Protein AF-0000000066414703 (afdb_homodimer)

Structure (mmCIF, N/CA/C/O backbone):
data_AF-0000000066414703-model_v1
#
loop_
_entity.id
_entity.type
_entity.pdbx_description
1 polymer 'Centrosomal protein 128'
#
loop_
_atom_site.group_PDB
_atom_site.id
_atom_site.type_symbol
_atom_site.label_atom_id
_atom_site.label_alt_id
_atom_site.label_comp_id
_atom_site.label_asym_id
_atom_site.label_entity_id
_atom_site.label_seq_id
_atom_site.pdbx_PDB_ins_code
_atom_site.Cartn_x
_atom_site.Cartn_y
_atom_site.Cartn_z
_atom_site.occupancy
_atom_site.B_iso_or_equiv
_atom_site.auth_seq_id
_atom_site.auth_comp_id
_atom_site.auth_asym_id
_atom_site.auth_atom_id
_atom_site.pdbx_PDB_model_num
ATOM 1 N N . GLU A 1 1 ? 4.566 -67.312 -24.828 1 72 1 GLU A N 1
ATOM 2 C CA . GLU A 1 1 ? 5.695 -66.75 -24.109 1 72 1 GLU A CA 1
ATOM 3 C C . GLU A 1 1 ? 5.902 -65.25 -24.531 1 72 1 GLU A C 1
ATOM 5 O O . GLU A 1 1 ? 5.953 -64.375 -23.672 1 72 1 GLU A O 1
ATOM 10 N N . LEU A 1 2 ? 5.832 -64.938 -25.719 1 74.94 2 LEU A N 1
ATOM 11 C CA . LEU A 1 2 ? 6.066 -63.594 -26.25 1 74.94 2 LEU A CA 1
ATOM 12 C C . LEU A 1 2 ? 4.945 -62.656 -25.828 1 74.94 2 LEU A C 1
ATOM 14 O O . LEU A 1 2 ? 5.203 -61.5 -25.406 1 74.94 2 LEU A O 1
ATOM 18 N N . MET A 1 3 ? 3.77 -63.156 -25.781 1 75.44 3 MET A N 1
ATOM 19 C CA . MET A 1 3 ? 2.598 -62.344 -25.438 1 75.44 3 MET A CA 1
ATOM 20 C C . MET A 1 3 ? 2.596 -62 -23.953 1 75.44 3 MET A C 1
ATOM 22 O O . MET A 1 3 ? 2.221 -60.875 -23.578 1 75.44 3 MET A O 1
ATOM 26 N N . LYS A 1 4 ? 3.117 -62.875 -23.094 1 82.88 4 LYS A N 1
ATOM 27 C CA . LYS A 1 4 ? 3.207 -62.656 -21.656 1 82.88 4 LYS A CA 1
ATOM 28 C C . LYS A 1 4 ? 4.246 -61.594 -21.328 1 82.88 4 LYS A C 1
ATOM 30 O O . LYS A 1 4 ? 4.016 -60.719 -20.484 1 82.88 4 LYS A O 1
ATOM 35 N N . HIS A 1 5 ? 5.398 -61.562 -22.078 1 81.56 5 HIS A N 1
ATOM 36 C CA . HIS A 1 5 ? 6.461 -60.594 -21.922 1 81.56 5 HIS A CA 1
ATOM 37 C C . HIS A 1 5 ? 5.984 -59.188 -22.328 1 81.56 5 HIS A C 1
ATOM 39 O O . HIS A 1 5 ? 6.254 -58.219 -21.641 1 81.56 5 HIS A O 1
ATOM 45 N N . PHE A 1 6 ? 5.184 -59.281 -23.344 1 76.19 6 PHE A N 1
ATOM 46 C CA . PHE A 1 6 ? 4.668 -58.031 -23.875 1 76.19 6 PHE A CA 1
ATOM 47 C C . PHE A 1 6 ? 3.672 -57.375 -22.906 1 76.19 6 PHE A C 1
ATOM 49 O O . PHE A 1 6 ? 3.691 -56.188 -22.703 1 76.19 6 PHE A O 1
ATOM 56 N N . LYS A 1 7 ? 2.877 -58.219 -22.359 1 81 7 LYS A N 1
ATOM 57 C CA . LYS A 1 7 ? 1.876 -57.719 -21.422 1 81 7 LYS A CA 1
ATOM 58 C C . LYS A 1 7 ? 2.531 -57.188 -20.156 1 81 7 LYS A C 1
ATOM 60 O O . LYS A 1 7 ? 2.096 -56.156 -19.609 1 81 7 LYS A O 1
ATOM 65 N N . LYS A 1 8 ? 3.609 -57.75 -19.734 1 86.06 8 LYS A N 1
ATOM 66 C CA . LYS A 1 8 ? 4.34 -57.312 -18.531 1 86.06 8 LYS A CA 1
ATOM 67 C C . LYS A 1 8 ? 5.043 -55.969 -18.781 1 86.06 8 LYS A C 1
ATOM 69 O O . LYS A 1 8 ? 4.98 -55.062 -17.938 1 86.06 8 LYS A O 1
ATOM 74 N N . GLU A 1 9 ? 5.598 -55.812 -19.953 1 79.56 9 GLU A N 1
ATOM 75 C CA . GLU A 1 9 ? 6.297 -54.594 -20.312 1 79.56 9 GLU A CA 1
ATOM 76 C C . GLU A 1 9 ? 5.328 -53.406 -20.422 1 79.56 9 GLU A C 1
ATOM 78 O O . GLU A 1 9 ? 5.641 -52.312 -19.984 1 79.56 9 GLU A O 1
ATOM 83 N N . LYS A 1 10 ? 4.145 -53.812 -20.953 1 79.69 10 LYS A N 1
ATOM 84 C CA . LYS A 1 10 ? 3.105 -52.781 -21.094 1 79.69 10 LYS A CA 1
ATOM 85 C C . LYS A 1 10 ? 2.627 -52.281 -19.734 1 79.69 10 LYS A C 1
ATOM 87 O O . LYS A 1 10 ? 2.49 -51.094 -19.516 1 79.69 10 LYS A O 1
ATOM 92 N N . SER A 1 11 ? 2.424 -53.219 -18.844 1 84.94 11 SER A N 1
ATOM 93 C CA . SER A 1 11 ? 1.955 -52.906 -17.5 1 84.94 11 SER A CA 1
ATOM 94 C C . SER A 1 11 ? 2.988 -52.094 -16.734 1 84.94 11 SER A C 1
ATOM 96 O O . SER A 1 11 ? 2.641 -51.156 -16.031 1 84.94 11 SER A O 1
ATOM 98 N N . GLU A 1 12 ? 4.289 -52.406 -16.984 1 83.94 12 GLU A N 1
ATOM 99 C CA . GLU A 1 12 ? 5.383 -51.719 -16.312 1 83.94 12 GLU A CA 1
ATOM 100 C C . GLU A 1 12 ? 5.523 -50.281 -16.844 1 83.94 12 GLU A C 1
ATOM 102 O O . GLU A 1 12 ? 5.719 -49.344 -16.047 1 83.94 12 GLU A O 1
ATOM 107 N N . ALA A 1 13 ? 5.367 -50.156 -18.094 1 79.75 13 ALA A N 1
ATOM 108 C CA . ALA A 1 13 ? 5.441 -48.844 -18.719 1 79.75 13 ALA A CA 1
ATOM 109 C C . ALA A 1 13 ? 4.285 -47.938 -18.266 1 79.75 13 ALA A C 1
ATOM 111 O O . ALA A 1 13 ? 4.484 -46.781 -17.953 1 79.75 13 ALA A O 1
ATOM 112 N N . GLU A 1 14 ? 3.117 -48.594 -18.172 1 81.06 14 GLU A N 1
ATOM 113 C CA . GLU A 1 14 ? 1.921 -47.906 -17.734 1 81.06 14 GLU A CA 1
ATOM 114 C C . GLU A 1 14 ? 2.041 -47.438 -16.281 1 81.06 14 GLU A C 1
ATOM 116 O O . GLU A 1 14 ? 1.668 -46.312 -15.945 1 81.06 14 GLU A O 1
ATOM 121 N N . SER A 1 15 ? 2.652 -48.312 -15.523 1 85.94 15 SER A N 1
ATOM 122 C CA . SER A 1 15 ? 2.865 -48 -14.109 1 85.94 15 SER A CA 1
ATOM 123 C C . SER A 1 15 ? 3.871 -46.875 -13.93 1 85.94 15 SER A C 1
ATOM 125 O O . SER A 1 15 ? 3.66 -45.969 -13.125 1 85.94 15 SER A O 1
ATOM 127 N N . HIS A 1 16 ? 4.91 -46.875 -14.734 1 83.19 16 HIS A N 1
ATOM 128 C CA . HIS A 1 16 ? 5.945 -45.844 -14.695 1 83.19 16 HIS A CA 1
ATOM 129 C C . HIS A 1 16 ? 5.391 -44.469 -15.125 1 83.19 16 HIS A C 1
ATOM 131 O O . HIS A 1 16 ? 5.641 -43.469 -14.469 1 83.19 16 HIS A O 1
ATOM 137 N N . ILE A 1 17 ? 4.59 -44.5 -16.062 1 80.56 17 ILE A N 1
ATOM 138 C CA . ILE A 1 17 ? 3.973 -43.281 -16.578 1 80.56 17 ILE A CA 1
ATOM 139 C C . ILE A 1 17 ? 3.031 -42.688 -15.523 1 80.56 17 ILE A C 1
ATOM 141 O O . ILE A 1 17 ? 3.02 -41.469 -15.289 1 80.56 17 ILE A O 1
ATOM 145 N N . ARG A 1 18 ? 2.287 -43.594 -14.906 1 84.31 18 ARG A N 1
ATOM 146 C CA . ARG A 1 18 ? 1.372 -43.156 -13.859 1 84.31 18 ARG A CA 1
ATOM 147 C C . ARG A 1 18 ? 2.131 -42.531 -12.695 1 84.31 18 ARG A C 1
ATOM 149 O O . ARG A 1 18 ? 1.74 -41.469 -12.195 1 84.31 18 ARG A O 1
ATOM 156 N N . MET A 1 19 ? 3.295 -43.156 -12.383 1 88.31 19 MET A N 1
ATOM 157 C CA . MET A 1 19 ? 4.125 -42.656 -11.289 1 88.31 19 MET A CA 1
ATOM 158 C C . MET A 1 19 ? 4.715 -41.281 -11.625 1 88.31 19 MET A C 1
ATOM 160 O O . MET A 1 19 ? 4.688 -40.375 -10.797 1 88.31 19 MET A O 1
ATOM 164 N N . LEU A 1 20 ? 5.188 -41.094 -12.828 1 81.94 20 LEU A N 1
ATOM 165 C CA . LEU A 1 20 ? 5.773 -39.844 -13.273 1 81.94 20 LEU A CA 1
ATOM 166 C C . LEU A 1 20 ? 4.723 -38.719 -13.312 1 81.94 20 LEU A C 1
ATOM 168 O O . LEU A 1 20 ? 5.004 -37.594 -12.945 1 81.94 20 LEU A O 1
ATOM 172 N N . LYS A 1 21 ? 3.518 -39.219 -13.766 1 82 21 LYS A N 1
ATOM 173 C CA . LYS A 1 21 ? 2.41 -38.25 -13.812 1 82 21 LYS A CA 1
ATOM 174 C C . LYS A 1 21 ? 2.055 -37.75 -12.422 1 82 21 LYS A C 1
ATOM 176 O O . LYS A 1 21 ? 1.874 -36.562 -12.211 1 82 21 LYS A O 1
ATOM 181 N N . GLU A 1 22 ? 2.008 -38.594 -11.43 1 86.56 22 GLU A N 1
ATOM 182 C CA . GLU A 1 22 ? 1.671 -38.25 -10.047 1 86.56 22 GLU A CA 1
ATOM 183 C C . GLU A 1 22 ? 2.73 -37.344 -9.438 1 86.56 22 GLU A C 1
ATOM 185 O O . GLU A 1 22 ? 2.4 -36.375 -8.734 1 86.56 22 GLU A O 1
ATOM 190 N N . LYS A 1 23 ? 3.975 -37.625 -9.742 1 88.44 23 LYS A N 1
ATOM 191 C CA . LYS A 1 23 ? 5.082 -36.844 -9.242 1 88.44 23 LYS A CA 1
ATOM 192 C C . LYS A 1 23 ? 5.027 -35.406 -9.805 1 88.44 23 LYS A C 1
ATOM 194 O O . LYS A 1 23 ? 5.246 -34.438 -9.086 1 88.44 23 LYS A O 1
ATOM 199 N N . TYR A 1 24 ? 4.72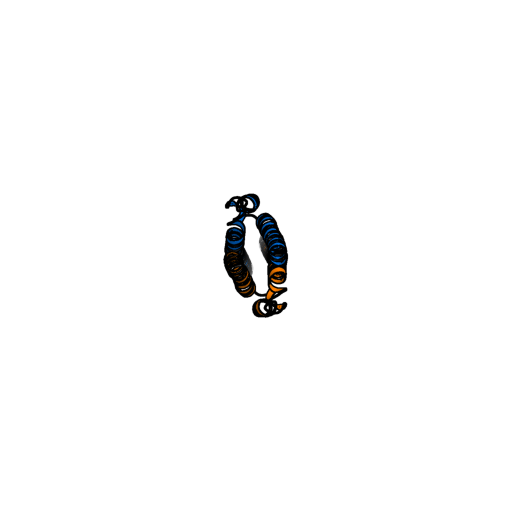3 -35.375 -11.109 1 82.25 24 TYR A N 1
ATOM 200 C CA . TYR A 1 24 ? 4.621 -34.094 -11.773 1 82.25 24 TYR A CA 1
ATOM 201 C C . TYR A 1 24 ? 3.477 -33.25 -11.188 1 82.25 24 TYR A C 1
ATOM 203 O O . TYR A 1 24 ? 3.648 -32.062 -10.891 1 82.25 24 TYR A O 1
ATOM 211 N N . ILE A 1 25 ? 2.379 -33.875 -10.938 1 84.56 25 ILE A N 1
ATOM 212 C CA . ILE A 1 25 ? 1.188 -33.219 -10.414 1 84.56 25 ILE A CA 1
ATOM 213 C C . ILE A 1 25 ? 1.472 -32.688 -9.008 1 84.56 25 ILE A C 1
ATOM 215 O O . ILE A 1 25 ? 1.119 -31.562 -8.68 1 84.56 25 ILE A O 1
ATOM 219 N N . SER A 1 26 ? 2.141 -33.469 -8.25 1 89.5 26 SER A N 1
ATOM 220 C CA . SER A 1 26 ? 2.443 -33.094 -6.875 1 89.5 26 SER A CA 1
ATOM 221 C C . SER A 1 26 ? 3.369 -31.891 -6.816 1 89.5 26 SER A C 1
ATOM 223 O O . SER A 1 26 ? 3.152 -30.969 -6.023 1 89.5 26 SER A O 1
ATOM 225 N N . THR A 1 27 ? 4.312 -31.891 -7.672 1 88.38 27 THR A N 1
ATOM 226 C CA . THR A 1 27 ? 5.27 -30.781 -7.734 1 88.38 27 THR A CA 1
ATOM 227 C C . THR A 1 27 ? 4.586 -29.5 -8.188 1 88.38 27 THR A C 1
ATOM 229 O O . THR A 1 27 ? 4.809 -28.438 -7.613 1 88.38 27 THR A O 1
ATOM 232 N N . GLU A 1 28 ? 3.74 -29.656 -9.109 1 83.44 28 GLU A N 1
ATOM 233 C CA . GLU A 1 28 ? 3.025 -28.516 -9.648 1 83.44 28 GLU A CA 1
ATOM 234 C C . GLU A 1 28 ? 2.061 -27.922 -8.625 1 83.44 28 GLU A C 1
ATOM 236 O O . GLU A 1 28 ? 1.936 -26.703 -8.5 1 83.44 28 GLU A O 1
ATOM 241 N N . GLU A 1 29 ? 1.433 -28.781 -7.91 1 84.75 29 GLU A N 1
ATOM 242 C CA . GLU A 1 29 ? 0.505 -28.344 -6.867 1 84.75 29 GLU A CA 1
ATOM 243 C C . GLU A 1 29 ? 1.233 -27.594 -5.762 1 84.75 29 GLU A C 1
ATOM 245 O O . GLU A 1 29 ? 0.721 -26.594 -5.246 1 84.75 29 GLU A O 1
ATOM 250 N N . GLU A 1 30 ? 2.398 -28.047 -5.414 1 90.81 30 GLU A N 1
ATOM 251 C CA . GLU A 1 30 ? 3.201 -27.375 -4.398 1 90.81 30 GLU A CA 1
ATOM 252 C C . GLU A 1 30 ? 3.656 -26 -4.875 1 90.81 30 GLU A C 1
ATOM 254 O O . GLU A 1 30 ? 3.623 -25.031 -4.113 1 90.81 30 GLU A O 1
ATOM 259 N N . HIS A 1 31 ? 4.047 -25.969 -6.133 1 87.88 31 HIS A N 1
ATOM 260 C CA . HIS A 1 31 ? 4.465 -24.703 -6.727 1 87.88 31 HIS A CA 1
ATOM 261 C C . HIS A 1 31 ? 3.314 -23.703 -6.758 1 87.88 31 HIS A C 1
ATOM 263 O O . HIS A 1 31 ? 3.488 -22.531 -6.383 1 87.88 31 HIS A O 1
ATOM 269 N N . LEU A 1 32 ? 2.137 -24.172 -7.117 1 84.25 32 LEU A N 1
ATOM 270 C CA . LEU A 1 32 ? 0.943 -23.328 -7.188 1 84.25 32 LEU A CA 1
ATOM 271 C C . LEU A 1 32 ? 0.555 -22.828 -5.805 1 84.25 32 LEU A C 1
ATOM 273 O O . LEU A 1 32 ? 0.191 -21.656 -5.652 1 84.25 32 LEU A O 1
ATOM 277 N N . ARG A 1 33 ? 0.708 -23.719 -4.871 1 91.94 33 ARG A N 1
ATOM 278 C CA . ARG A 1 33 ? 0.4 -23.344 -3.494 1 91.94 33 ARG A CA 1
ATOM 279 C C . ARG A 1 33 ? 1.33 -22.234 -3.008 1 91.94 33 ARG A C 1
ATOM 281 O O . ARG A 1 33 ? 0.883 -21.281 -2.377 1 91.94 33 ARG A O 1
ATOM 288 N N . ARG A 1 34 ? 2.566 -22.25 -3.275 1 92.56 34 ARG A N 1
ATOM 289 C CA . ARG A 1 34 ? 3.545 -21.25 -2.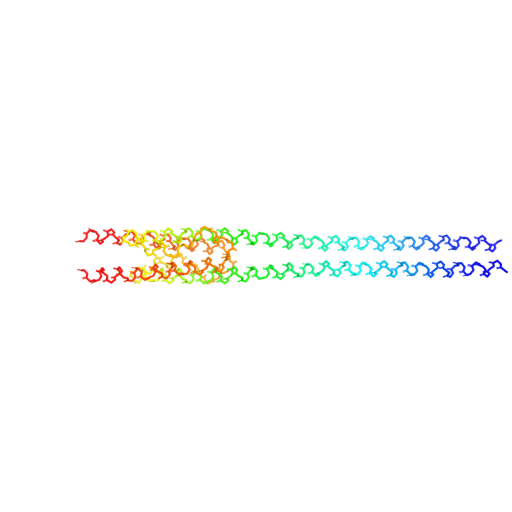867 1 92.56 34 ARG A CA 1
ATOM 290 C C . ARG A 1 34 ? 3.26 -19.906 -3.529 1 92.56 34 ARG A C 1
ATOM 292 O O . ARG A 1 34 ? 3.367 -18.859 -2.891 1 92.56 34 ARG A O 1
ATOM 299 N N . MET A 1 35 ? 2.871 -19.922 -4.742 1 88.5 35 MET A N 1
ATOM 300 C CA . MET A 1 35 ? 2.539 -18.703 -5.477 1 88.5 35 MET A CA 1
ATOM 301 C C . MET A 1 35 ? 1.295 -18.047 -4.895 1 88.5 35 MET A C 1
ATOM 303 O O . MET A 1 35 ? 1.259 -16.828 -4.723 1 88.5 35 MET A O 1
ATOM 307 N N . GLU A 1 36 ? 0.356 -18.859 -4.648 1 89.19 36 GLU A N 1
ATOM 308 C CA . GLU A 1 36 ? -0.88 -18.359 -4.062 1 89.19 36 GLU A CA 1
ATOM 309 C C . GLU A 1 36 ? -0.624 -17.734 -2.693 1 89.19 36 GLU A C 1
ATOM 311 O O . GLU A 1 36 ? -1.188 -16.688 -2.371 1 89.19 36 GLU A O 1
ATOM 316 N N . GLU A 1 37 ? 0.189 -18.328 -1.963 1 93.94 37 GLU A N 1
ATOM 317 C CA . GLU A 1 37 ? 0.554 -17.797 -0.655 1 93.94 37 GLU A CA 1
ATOM 318 C C . GLU A 1 37 ? 1.239 -16.438 -0.788 1 93.94 37 GLU A C 1
ATOM 320 O O . GLU A 1 37 ? 0.943 -15.516 -0.03 1 93.94 37 GLU A O 1
ATOM 325 N N . SER A 1 38 ? 2.061 -16.375 -1.709 1 94.69 38 SER A N 1
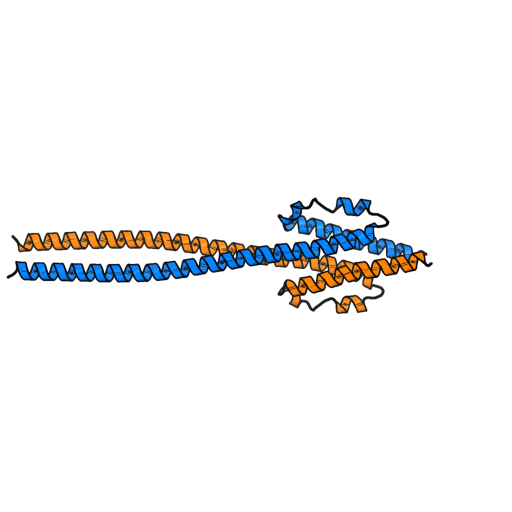ATOM 326 C CA . SER A 1 38 ? 2.744 -15.102 -1.962 1 94.69 38 SER A CA 1
ATOM 327 C C . SER A 1 38 ? 1.76 -14.016 -2.387 1 94.69 38 SER A C 1
ATOM 329 O O . SER A 1 38 ? 1.842 -12.883 -1.917 1 94.69 38 SER A O 1
ATOM 331 N N . ARG A 1 39 ? 0.938 -14.406 -3.244 1 93.62 39 ARG A N 1
ATOM 332 C CA . ARG A 1 39 ? -0.089 -13.477 -3.705 1 93.62 39 ARG A CA 1
ATOM 333 C C . ARG A 1 39 ? -0.952 -12.992 -2.543 1 93.62 39 ARG A C 1
ATOM 335 O O . ARG A 1 39 ? -1.246 -11.805 -2.436 1 93.62 39 ARG A O 1
ATOM 342 N N . LEU A 1 40 ? -1.335 -13.891 -1.688 1 95.75 40 LEU A N 1
ATOM 343 C CA . LEU A 1 40 ? -2.16 -13.555 -0.531 1 95.75 40 LEU A CA 1
ATOM 344 C C . LEU A 1 40 ? -1.403 -12.648 0.429 1 95.75 40 LEU A C 1
ATOM 346 O O . LEU A 1 40 ? -1.99 -11.734 1.022 1 95.75 40 LEU A O 1
ATOM 350 N N . HIS A 1 41 ? -0.193 -12.891 0.539 1 97.06 41 HIS A N 1
ATOM 351 C CA . HIS A 1 41 ? 0.652 -12.055 1.378 1 97.06 41 HIS A CA 1
ATOM 352 C C . HIS A 1 41 ? 0.715 -10.625 0.841 1 97.06 41 HIS A C 1
ATOM 354 O O . HIS A 1 41 ? 0.588 -9.664 1.604 1 97.06 41 HIS A O 1
ATOM 360 N N . LEU A 1 42 ? 0.879 -10.422 -0.373 1 97.31 42 LEU A N 1
ATOM 361 C CA . LEU A 1 42 ? 0.917 -9.109 -1.006 1 97.31 42 LEU A CA 1
ATOM 362 C C . LEU A 1 42 ? -0.418 -8.391 -0.847 1 97.31 42 LEU A C 1
ATOM 364 O O . LEU A 1 42 ? -0.452 -7.188 -0.594 1 97.31 42 LEU A O 1
ATOM 368 N N . LYS A 1 43 ? -1.468 -9.102 -0.981 1 96.44 43 LYS A N 1
ATOM 369 C CA . LYS A 1 43 ? -2.791 -8.516 -0.781 1 96.44 43 LYS A CA 1
ATOM 370 C C . LYS A 1 43 ? -2.955 -8 0.646 1 96.44 43 LYS A C 1
ATOM 372 O O . LYS A 1 43 ? -3.516 -6.926 0.863 1 96.44 43 LYS A O 1
ATOM 377 N N . ASP A 1 44 ? -2.51 -8.789 1.525 1 97.62 44 ASP A N 1
ATOM 378 C CA . ASP A 1 44 ? -2.566 -8.398 2.93 1 97.62 44 ASP A CA 1
ATOM 379 C C . ASP A 1 44 ? -1.747 -7.129 3.178 1 97.62 44 ASP A C 1
ATOM 381 O O . ASP A 1 44 ? -2.176 -6.242 3.916 1 97.62 44 ASP A O 1
ATOM 385 N N . GLN A 1 45 ? -0.614 -7.105 2.59 1 97.62 45 GLN A N 1
ATOM 386 C CA . GLN A 1 45 ? 0.236 -5.93 2.723 1 97.62 45 GLN A CA 1
ATOM 387 C C . GLN A 1 45 ? -0.442 -4.691 2.139 1 97.62 45 GLN A C 1
ATOM 389 O O . GLN A 1 45 ? -0.397 -3.613 2.732 1 97.62 45 GLN A O 1
ATOM 394 N N . LEU A 1 46 ? -1.021 -4.871 1.03 1 96.5 46 LEU A N 1
ATOM 395 C CA . LEU A 1 46 ? -1.743 -3.785 0.377 1 96.5 46 LEU A CA 1
ATOM 396 C C . LEU A 1 46 ? -2.875 -3.275 1.263 1 96.5 46 LEU A C 1
ATOM 398 O O . LEU A 1 46 ? -3.027 -2.066 1.447 1 96.5 46 LEU A O 1
ATOM 402 N N . LEU A 1 47 ? -3.623 -4.156 1.804 1 96.56 47 LEU A N 1
ATOM 403 C CA . LEU A 1 47 ? -4.742 -3.797 2.666 1 96.56 47 LEU A CA 1
ATOM 404 C C . LEU A 1 47 ? -4.258 -3.064 3.912 1 96.56 47 LEU A C 1
ATOM 406 O O . LEU A 1 47 ? -4.883 -2.096 4.352 1 96.56 47 LEU A O 1
ATOM 410 N N . CYS A 1 48 ? -3.205 -3.5 4.488 1 96.75 48 CYS A N 1
ATOM 411 C CA . CYS A 1 48 ? -2.633 -2.875 5.676 1 96.75 48 CYS A CA 1
ATOM 412 C C . CYS A 1 48 ? -2.178 -1.451 5.379 1 96.75 48 CYS A C 1
ATOM 414 O O . CYS A 1 48 ? -2.453 -0.533 6.152 1 96.75 48 CYS A O 1
ATOM 416 N N . LEU A 1 49 ? -1.512 -1.309 4.266 1 94.75 49 LEU A N 1
ATOM 417 C CA . LEU A 1 49 ? -1.012 0.007 3.885 1 94.75 49 LEU A CA 1
ATOM 418 C C . LEU A 1 49 ? -2.164 0.963 3.59 1 94.75 49 LEU A C 1
ATOM 420 O O . LEU A 1 49 ? -2.107 2.141 3.953 1 94.75 49 LEU A O 1
ATOM 424 N N . GLU A 1 50 ? -3.137 0.468 2.93 1 93 50 GLU A N 1
ATOM 425 C CA . GLU A 1 50 ? -4.324 1.274 2.666 1 93 50 GLU A CA 1
ATOM 426 C C . GLU A 1 50 ? -4.98 1.732 3.965 1 93 50 GLU A C 1
ATOM 428 O O . GLU A 1 50 ? -5.363 2.898 4.098 1 93 50 GLU A O 1
ATOM 433 N N . THR A 1 51 ? -5.168 0.835 4.887 1 94.06 51 THR A N 1
ATOM 434 C CA . THR A 1 51 ? -5.773 1.134 6.184 1 94.06 51 THR A CA 1
ATOM 435 C C . THR A 1 51 ? -4.914 2.127 6.961 1 94.06 51 THR A C 1
ATOM 437 O O . THR A 1 51 ? -5.438 3.053 7.586 1 94.06 51 THR A O 1
ATOM 440 N N . GLU A 1 52 ? -3.605 1.957 6.973 1 92.69 52 GLU A N 1
ATOM 441 C CA . GLU A 1 52 ? -2.67 2.861 7.637 1 92.69 52 GLU A CA 1
ATOM 442 C C . GLU A 1 52 ? -2.762 4.27 7.055 1 92.69 52 GLU A C 1
ATOM 444 O O . GLU A 1 52 ? -2.822 5.25 7.801 1 92.69 52 GLU A O 1
ATOM 449 N N . GLN A 1 53 ? -2.746 4.312 5.727 1 91.31 53 GLN A N 1
ATOM 450 C CA . GLN A 1 53 ? -2.854 5.605 5.066 1 91.31 53 GLN A CA 1
ATOM 451 C C . GLN A 1 53 ? -4.145 6.32 5.461 1 91.31 53 GLN A C 1
ATOM 453 O O . GLN A 1 53 ? -4.125 7.508 5.797 1 91.31 53 GLN A O 1
ATOM 458 N N . GLU A 1 54 ? -5.246 5.645 5.461 1 89.69 54 GLU A N 1
ATOM 459 C CA . GLU A 1 54 ? -6.535 6.23 5.816 1 89.69 54 GLU A CA 1
ATOM 460 C C . GLU A 1 54 ? -6.535 6.73 7.258 1 89.69 54 GLU A C 1
ATOM 462 O O . GLU A 1 54 ? -7.066 7.809 7.547 1 89.69 54 GLU A O 1
ATOM 467 N N . SER A 1 55 ? -6.016 6 8.164 1 91.94 55 SER A N 1
ATOM 468 C CA . SER A 1 55 ? -5.945 6.363 9.57 1 91.94 55 SER A CA 1
ATOM 469 C C . SER A 1 55 ? -5.082 7.602 9.781 1 91.94 55 SER A C 1
ATOM 471 O O . SER A 1 55 ? -5.496 8.547 10.453 1 91.94 55 SER A O 1
ATOM 473 N N . ILE A 1 56 ? -3.902 7.578 9.18 1 92.44 56 ILE A N 1
ATOM 474 C CA . ILE A 1 56 ? -2.961 8.68 9.336 1 92.44 56 ILE A CA 1
ATOM 475 C C . ILE A 1 56 ? -3.572 9.969 8.789 1 92.44 56 ILE A C 1
ATOM 477 O O . ILE A 1 56 ? -3.592 10.992 9.477 1 92.44 56 ILE A O 1
ATOM 481 N N . LEU A 1 57 ? -4.094 9.953 7.605 1 92.12 57 LEU A N 1
ATOM 482 C CA . LEU A 1 57 ? -4.676 11.141 6.984 1 92.12 57 LEU A CA 1
ATOM 483 C C . LEU A 1 57 ? -5.887 11.625 7.773 1 92.12 57 LEU A C 1
ATOM 485 O O . LEU A 1 57 ? -6.109 12.828 7.895 1 92.12 57 LEU A O 1
ATOM 489 N N . GLY A 1 58 ? -6.676 10.656 8.312 1 91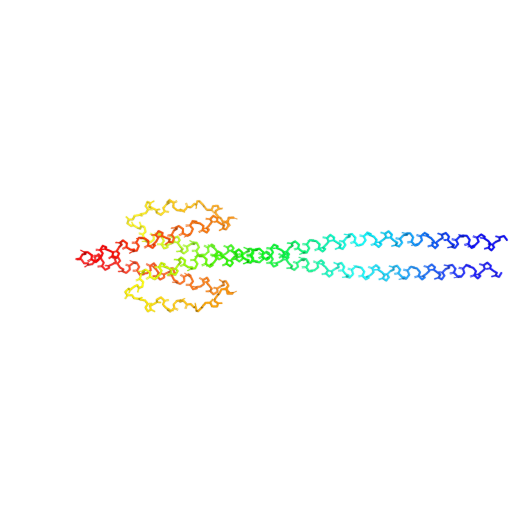.38 58 GLY A N 1
ATOM 490 C CA . GLY A 1 58 ? -7.805 11.016 9.148 1 91.38 58 GLY A CA 1
ATOM 491 C C . GLY A 1 58 ? -7.398 11.742 10.414 1 91.38 58 GLY A C 1
ATOM 492 O O . GLY A 1 58 ? -7.98 12.773 10.758 1 91.38 58 GLY A O 1
ATOM 493 N N . VAL A 1 59 ? -6.465 11.242 11.07 1 92.12 59 VAL A N 1
ATOM 494 C CA . VAL A 1 59 ? -6.02 11.805 12.336 1 92.12 59 VAL A CA 1
ATOM 495 C C . VAL A 1 59 ? -5.41 13.188 12.102 1 92.12 59 VAL A C 1
ATOM 497 O O . VAL A 1 59 ? -5.77 14.156 12.781 1 92.12 59 VAL A O 1
ATOM 500 N N . ILE A 1 60 ? -4.527 13.305 11.172 1 92.31 60 ILE A N 1
ATOM 501 C CA . ILE A 1 60 ? -3.846 14.562 10.906 1 92.31 60 ILE A CA 1
ATOM 502 C C . ILE A 1 60 ? -4.844 15.586 10.359 1 92.31 60 ILE A C 1
ATOM 504 O O . ILE A 1 60 ? -4.766 16.766 10.68 1 92.31 60 ILE A O 1
ATOM 508 N N . GLY A 1 61 ? -5.746 15.086 9.508 1 91.06 61 GLY A N 1
ATOM 509 C CA . GLY A 1 61 ? -6.801 15.953 9.008 1 91.06 61 GLY A CA 1
ATOM 510 C C . GLY A 1 61 ? -7.609 16.609 10.117 1 91.06 61 GLY A C 1
ATOM 511 O O . GLY A 1 61 ? -7.898 17.797 10.062 1 91.06 61 GLY A O 1
ATOM 512 N N . LYS A 1 62 ? -7.969 15.844 11.078 1 91.81 62 LYS A N 1
ATOM 513 C CA . LYS A 1 62 ? -8.711 16.359 12.227 1 91.81 62 LYS A CA 1
ATOM 514 C C . LYS A 1 62 ? -7.902 17.406 12.977 1 91.81 62 LYS A C 1
ATOM 516 O O . LYS A 1 62 ? -8.445 18.438 13.398 1 91.81 62 LYS A O 1
ATOM 521 N N . GLU A 1 63 ? -6.621 17.125 13.172 1 92.25 63 GLU A N 1
ATOM 522 C CA . GLU A 1 63 ? -5.746 18.078 13.852 1 92.25 63 GLU A CA 1
ATOM 523 C C . GLU A 1 63 ? -5.648 19.391 13.078 1 92.25 63 GLU A C 1
ATOM 525 O O . GLU A 1 63 ? -5.641 20.469 13.68 1 92.25 63 GLU A O 1
ATOM 530 N N . ILE A 1 64 ? -5.582 19.312 11.805 1 91.62 64 ILE A N 1
ATOM 531 C CA . ILE A 1 64 ? -5.52 20.5 10.969 1 91.62 64 ILE A CA 1
ATOM 532 C C . ILE A 1 64 ? -6.832 21.281 11.07 1 91.62 64 ILE A C 1
ATOM 534 O O . ILE A 1 64 ? -6.828 22.5 11.219 1 91.62 64 ILE A O 1
ATOM 538 N N . ASP A 1 65 ? -7.898 20.562 11.008 1 88.31 65 ASP A N 1
ATOM 539 C CA . ASP A 1 65 ? -9.203 21.203 11.125 1 88.31 65 ASP A CA 1
ATOM 540 C C . ASP A 1 65 ? -9.344 21.922 12.461 1 88.31 65 ASP A C 1
ATOM 542 O O . ASP A 1 65 ? -9.859 23.047 12.516 1 88.31 65 ASP A O 1
ATOM 546 N N . GLU A 1 66 ? -8.93 21.266 13.477 1 89.5 66 GLU A N 1
ATOM 547 C CA . GLU A 1 66 ? -9 21.875 14.805 1 89.5 66 GLU A CA 1
ATOM 548 C C . GLU A 1 66 ? -8.141 23.125 14.883 1 89.5 66 GLU A C 1
ATOM 550 O O . GLU A 1 66 ? -8.547 24.125 15.477 1 89.5 66 GLU A O 1
ATOM 555 N N . ALA A 1 67 ? -6.992 23.078 14.352 1 88.38 67 ALA A N 1
ATOM 556 C CA . ALA A 1 67 ? -6.121 24.25 14.305 1 88.38 67 ALA A CA 1
ATOM 557 C C . ALA A 1 67 ? -6.781 25.391 13.539 1 88.38 67 ALA A C 1
ATOM 559 O O . ALA A 1 67 ? -6.773 26.531 14 1 88.38 67 ALA A O 1
ATOM 560 N N . CYS A 1 68 ? -7.324 25.062 12.469 1 86.44 68 CYS A N 1
ATOM 561 C CA . CYS A 1 68 ? -7.992 26.078 11.664 1 86.44 68 CYS A CA 1
ATOM 562 C C . CYS A 1 68 ? -9.18 26.672 12.414 1 86.44 68 CYS A C 1
ATOM 564 O O . CYS A 1 68 ? -9.398 27.891 12.375 1 86.44 68 CYS A O 1
ATOM 566 N N . LYS A 1 69 ? -9.938 25.844 13.102 1 85.56 69 LYS A N 1
ATOM 567 C CA . LYS A 1 69 ? -11.07 26.312 13.898 1 85.56 69 LYS A CA 1
ATOM 568 C C . LYS A 1 69 ? -10.617 27.266 15 1 85.56 69 LYS A C 1
ATOM 570 O O . LYS A 1 69 ? -11.281 28.266 15.266 1 85.56 69 LYS A O 1
ATOM 575 N N . THR A 1 70 ? -9.57 26.984 15.602 1 84.75 70 THR A N 1
ATOM 576 C CA . THR A 1 70 ? -9.016 27.828 16.656 1 84.75 70 THR A CA 1
ATOM 577 C C . THR A 1 70 ? -8.617 29.188 16.109 1 84.75 70 THR A C 1
ATOM 579 O O . THR A 1 70 ? -8.812 30.219 16.766 1 84.75 70 THR A O 1
ATOM 582 N N . PHE A 1 71 ? -8.125 29.266 14.898 1 80.06 71 PHE A N 1
ATOM 583 C CA . PHE A 1 71 ? -7.66 30.5 14.289 1 80.06 71 PHE A CA 1
ATOM 584 C C . PHE A 1 71 ? -8.828 31.297 13.719 1 80.06 71 PHE A C 1
ATOM 586 O O . PHE A 1 71 ? -8.734 32.5 13.555 1 80.06 71 PHE A O 1
ATOM 593 N N . SER A 1 72 ? -9.828 30.578 13.289 1 75.38 72 SER A N 1
ATOM 594 C CA . SER A 1 72 ? -10.961 31.234 12.641 1 75.38 72 SER A CA 1
ATOM 595 C C . SER A 1 72 ? -11.891 31.859 13.672 1 75.38 72 SER A C 1
ATOM 597 O O . SER A 1 72 ? -12.898 32.469 13.312 1 75.38 72 SER A O 1
ATOM 599 N N . ARG A 1 73 ? -11.906 31.578 14.984 1 65.25 73 ARG A N 1
ATOM 600 C CA . ARG A 1 73 ? -12.883 32.094 15.938 1 65.25 73 ARG A CA 1
ATOM 601 C C . ARG A 1 73 ? -13.195 33.562 15.633 1 65.25 73 ARG A C 1
ATOM 603 O O . ARG A 1 73 ? -14.344 34 15.75 1 65.25 73 ARG A O 1
ATOM 610 N N . ASP A 1 74 ? -12.242 34.344 15.227 1 54.38 74 ASP A N 1
ATOM 611 C CA . ASP A 1 74 ? -12.625 35.719 14.883 1 54.38 74 ASP A CA 1
ATOM 612 C C . ASP A 1 74 ? -12.82 35.875 13.375 1 54.38 74 ASP A C 1
ATOM 614 O O . ASP A 1 74 ? -13.242 36.938 12.906 1 54.38 74 ASP A O 1
ATOM 618 N N . SER A 1 75 ? -12.555 34.875 12.516 1 53.16 75 SER A N 1
ATOM 619 C CA . SER A 1 75 ? -12.766 35 11.07 1 53.16 75 SER A CA 1
ATOM 620 C C . SER A 1 75 ? -13.086 33.625 10.461 1 53.16 75 SER A C 1
ATOM 622 O O . SER A 1 75 ? -12.273 33.062 9.734 1 53.16 75 SER A O 1
ATOM 624 N N . LEU A 1 76 ? -14.07 32.875 10.961 1 52.28 76 LEU A N 1
ATOM 625 C CA . LEU A 1 76 ? -14.602 31.562 10.648 1 52.28 76 LEU A CA 1
ATOM 626 C C . LEU A 1 76 ? -14.898 31.438 9.164 1 52.28 76 LEU A C 1
ATOM 628 O O . LEU A 1 76 ? -14.766 30.344 8.594 1 52.28 76 LEU A O 1
ATOM 632 N N . GLU A 1 77 ? -15.477 32.469 8.57 1 55.59 77 GLU A N 1
ATOM 633 C CA . GLU A 1 77 ? -15.953 32.438 7.188 1 55.59 77 GLU A CA 1
ATOM 634 C C . GLU A 1 77 ? -14.875 31.906 6.25 1 55.59 77 GLU A C 1
ATOM 636 O O . GLU A 1 77 ? -15.172 31.172 5.305 1 55.59 77 GLU A O 1
ATOM 641 N N . LYS A 1 78 ? -13.609 32.156 6.523 1 55.5 78 LYS A N 1
ATOM 642 C CA . LYS A 1 78 ? -12.586 31.781 5.551 1 55.5 78 LYS A CA 1
ATOM 643 C C . LYS A 1 78 ? -12.258 30.281 5.645 1 55.5 78 LYS A C 1
ATOM 645 O O . LYS A 1 78 ? -12 29.641 4.629 1 55.5 78 LYS A O 1
ATOM 650 N N . LEU A 1 79 ? -12.344 29.688 6.77 1 56.31 79 LEU A N 1
ATOM 651 C CA . LEU A 1 79 ? -12.047 28.266 6.883 1 56.31 79 LEU A CA 1
ATOM 652 C C . LEU A 1 79 ? -13.094 27.422 6.148 1 56.31 79 LEU A C 1
ATOM 654 O O . LEU A 1 79 ? -12.789 26.359 5.629 1 56.31 79 LEU A O 1
ATOM 658 N N . LYS A 1 80 ? -14.352 27.812 6.223 1 56.09 80 LYS A N 1
ATOM 659 C CA . LYS A 1 80 ? -15.438 27.062 5.598 1 56.09 80 LYS A CA 1
ATOM 660 C C . LYS A 1 80 ? -15.141 26.781 4.129 1 56.09 80 LYS A C 1
ATOM 662 O O . LYS A 1 80 ? -15.539 25.75 3.598 1 56.09 80 LYS A O 1
ATOM 667 N N . VAL A 1 81 ? -14.469 27.672 3.504 1 53.22 81 VAL A N 1
ATOM 668 C CA . VAL A 1 81 ? -14.234 27.547 2.068 1 53.22 81 VAL A CA 1
ATOM 669 C C . VAL A 1 81 ? -13.234 26.438 1.801 1 53.22 81 VAL A C 1
ATOM 671 O O . VAL A 1 81 ? -13.211 25.859 0.706 1 53.22 81 VAL A O 1
ATOM 674 N N . LEU A 1 82 ? -12.508 26.094 2.752 1 57.38 82 LEU A N 1
ATOM 675 C CA . LEU A 1 82 ? -11.414 25.172 2.477 1 57.38 82 LEU A CA 1
ATOM 676 C C . LEU A 1 82 ? -11.844 23.719 2.693 1 57.38 82 LEU A C 1
ATOM 678 O O . LEU A 1 82 ? -11.172 22.797 2.23 1 57.38 82 LEU A O 1
ATOM 682 N N . THR A 1 83 ? -12.945 23.531 3.551 1 57.94 83 THR A N 1
ATOM 683 C CA . THR A 1 83 ? -13.227 22.156 3.947 1 57.94 83 THR A CA 1
ATOM 684 C C . THR A 1 83 ? -14.188 21.5 2.963 1 57.94 83 THR A C 1
ATOM 686 O O . THR A 1 83 ? -15.266 22.016 2.695 1 57.94 83 THR A O 1
ATOM 689 N N . SER A 1 84 ? -13.617 20.781 2.023 1 55.75 84 SER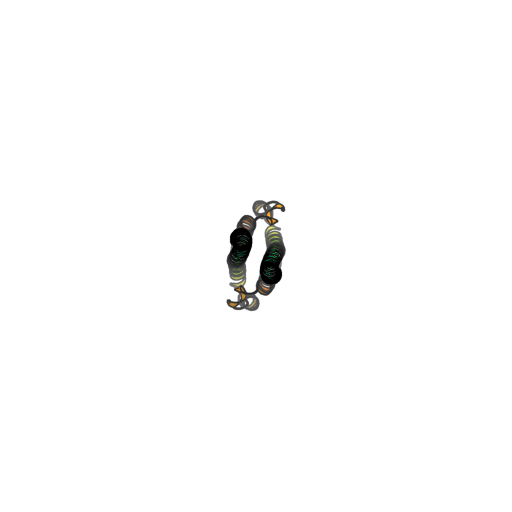 A N 1
ATOM 690 C CA . SER A 1 84 ? -14.539 19.969 1.231 1 55.75 84 SER A CA 1
ATOM 691 C C . SER A 1 84 ? -15.258 18.938 2.096 1 55.75 84 SER A C 1
ATOM 693 O O . SER A 1 84 ? -14.758 18.547 3.154 1 55.75 84 SER A O 1
ATOM 695 N N . GLY A 1 85 ? -16.547 18.672 1.901 1 51.19 85 GLY A N 1
ATOM 696 C CA . GLY A 1 85 ? -17.375 17.688 2.58 1 51.19 85 GLY A CA 1
ATOM 697 C C . GLY A 1 85 ? -16.641 16.406 2.885 1 51.19 85 GLY A C 1
ATOM 698 O O . GLY A 1 85 ? -15.531 16.172 2.385 1 51.19 85 GLY A O 1
ATOM 699 N N . PRO A 1 86 ? -17.062 15.625 3.861 1 48.94 86 PRO A N 1
ATOM 700 C CA . PRO A 1 86 ? -16.531 14.398 4.457 1 48.94 86 PRO A CA 1
ATOM 701 C C . PRO A 1 86 ? -16.031 13.398 3.414 1 48.94 86 PRO A C 1
ATOM 703 O O . PRO A 1 86 ? -15.461 12.367 3.766 1 48.94 86 PRO A O 1
ATOM 706 N N . GLN A 1 87 ? -16.578 13.43 2.223 1 48.53 87 GLN A N 1
ATOM 707 C CA . GLN A 1 87 ? -16.359 12.305 1.32 1 48.53 87 GLN A CA 1
ATOM 708 C C . GLN A 1 87 ? -14.883 12.195 0.928 1 48.53 87 GLN A C 1
ATOM 710 O O . GLN A 1 87 ? -14.531 11.438 0.02 1 48.53 87 GLN A O 1
ATOM 715 N N . LEU A 1 88 ? -14.117 13.086 1.365 1 49.41 88 LEU A N 1
ATOM 716 C CA . LEU A 1 88 ? -12.758 13.344 0.886 1 49.41 88 LEU A CA 1
ATOM 717 C C . LEU A 1 88 ? -11.852 12.148 1.17 1 49.41 88 LEU A C 1
ATOM 719 O O . LEU A 1 88 ? -10.758 12.055 0.616 1 49.41 88 LEU A O 1
ATOM 723 N N . HIS A 1 89 ? -12.398 11.156 1.991 1 54.81 89 HIS A N 1
ATOM 724 C CA . HIS A 1 89 ? -11.484 10.156 2.535 1 54.81 89 HIS A CA 1
ATOM 725 C C . HIS A 1 89 ? -11.062 9.156 1.467 1 54.81 89 HIS A C 1
ATOM 727 O O . HIS A 1 89 ? -10.102 8.406 1.654 1 54.81 89 HIS A O 1
ATOM 733 N N . TYR A 1 90 ? -11.766 9.453 0.208 1 65.94 90 TYR A N 1
ATOM 734 C CA . TYR A 1 90 ? -11.461 8.383 -0.731 1 65.94 90 TYR A CA 1
ATOM 735 C C . TYR A 1 90 ? -10.414 8.828 -1.749 1 65.94 90 TYR A C 1
ATOM 737 O O . TYR A 1 90 ? -9.734 7.996 -2.357 1 65.94 90 TYR A O 1
ATOM 745 N N . ASP A 1 91 ? -10.055 10.055 -1.657 1 84.81 91 ASP A N 1
ATOM 746 C CA . ASP A 1 91 ? -9.062 10.531 -2.617 1 84.81 91 ASP A CA 1
ATOM 747 C C . ASP A 1 91 ? -7.926 11.266 -1.914 1 84.81 91 ASP A C 1
ATOM 749 O O . ASP A 1 91 ? -8.078 12.43 -1.528 1 84.81 91 ASP A O 1
ATOM 753 N N . PRO A 1 92 ? -6.852 10.586 -1.871 1 88.25 92 PRO A N 1
ATOM 754 C CA . PRO A 1 92 ? -5.715 11.141 -1.132 1 88.25 92 PRO A CA 1
ATOM 755 C C . PRO A 1 92 ? -5.188 12.438 -1.744 1 88.25 92 PRO A C 1
ATOM 757 O O . PRO A 1 92 ? -4.66 13.289 -1.028 1 88.25 92 PRO A O 1
ATOM 760 N N . HIS A 1 93 ? -5.383 12.641 -3.049 1 86.94 93 HIS A N 1
ATOM 761 C CA . HIS A 1 93 ? -4.887 13.844 -3.709 1 86.94 93 HIS A CA 1
ATOM 762 C C . HIS A 1 93 ? -5.766 15.047 -3.389 1 86.94 93 HIS A C 1
ATOM 764 O O . HIS A 1 93 ? -5.262 16.156 -3.221 1 86.94 93 HIS A O 1
ATOM 770 N N . ARG A 1 94 ? -7.047 14.859 -3.355 1 88.19 94 ARG A N 1
ATOM 771 C CA . ARG A 1 94 ? -7.941 15.938 -2.951 1 88.19 94 ARG A CA 1
ATOM 772 C C . ARG A 1 94 ? -7.703 16.328 -1.498 1 88.19 94 ARG A C 1
ATOM 774 O O . ARG A 1 94 ? -7.688 17.516 -1.169 1 88.19 94 ARG A O 1
ATOM 781 N N . TRP A 1 95 ? -7.656 15.367 -0.639 1 91.06 95 TRP A N 1
ATOM 782 C CA . TRP A 1 95 ? -7.32 15.609 0.76 1 91.06 95 TRP A CA 1
ATOM 783 C C . TRP A 1 95 ? -6.059 16.453 0.878 1 91.06 95 TRP A C 1
ATOM 785 O O . TRP A 1 95 ? -6.016 17.422 1.646 1 91.06 95 TRP A O 1
ATOM 795 N N . LEU A 1 96 ? -5.059 16.078 0.171 1 91.88 96 LEU A N 1
ATOM 796 C CA . LEU A 1 96 ? -3.773 16.766 0.196 1 91.88 96 LEU A CA 1
ATOM 797 C C . LEU A 1 96 ? -3.938 18.234 -0.185 1 91.88 96 LEU A C 1
ATOM 799 O O . LEU A 1 96 ? -3.414 19.125 0.496 1 91.88 96 LEU A O 1
ATOM 803 N N . ALA A 1 97 ? -4.609 18.438 -1.26 1 90.25 97 ALA A N 1
ATOM 804 C CA . ALA A 1 97 ? -4.812 19.797 -1.743 1 90.25 97 ALA A CA 1
ATOM 805 C C . ALA A 1 97 ? -5.539 20.641 -0.703 1 90.25 97 ALA A C 1
ATOM 807 O O . ALA A 1 97 ? -5.141 21.781 -0.433 1 90.25 97 ALA A O 1
ATOM 808 N N . GLU A 1 98 ? -6.547 20.156 -0.133 1 89.19 98 GLU A N 1
ATOM 809 C CA . GLU A 1 98 ? -7.34 20.859 0.866 1 89.19 98 GLU A CA 1
ATOM 810 C C . GLU A 1 98 ? -6.516 21.141 2.121 1 89.19 98 GLU A C 1
ATOM 812 O O . GLU A 1 98 ? -6.559 22.25 2.656 1 89.19 98 GLU A O 1
ATOM 817 N N . SER A 1 99 ? -5.898 20.078 2.568 1 90.31 99 SER A N 1
ATOM 818 C CA . SER A 1 99 ? -5.086 20.203 3.773 1 90.31 99 SER A CA 1
ATOM 819 C C . SER A 1 99 ? -3.959 21.219 3.572 1 90.31 99 SER A C 1
ATOM 821 O O . SER A 1 99 ? -3.658 22.016 4.469 1 90.31 99 SER A O 1
ATOM 823 N N . LYS A 1 100 ? -3.326 21.125 2.402 1 90.62 100 LYS A N 1
ATOM 824 C CA . LYS A 1 100 ? -2.289 22.094 2.059 1 90.62 100 LYS A CA 1
ATOM 825 C C . LYS A 1 100 ? -2.832 23.516 2.098 1 90.62 100 LYS A C 1
ATOM 827 O O . LYS A 1 100 ? -2.195 24.422 2.656 1 90.62 100 LYS A O 1
ATOM 832 N N . THR A 1 101 ? -3.945 23.703 1.511 1 90 101 THR A N 1
ATOM 833 C CA . THR A 1 101 ? -4.602 25.016 1.489 1 90 101 THR A CA 1
ATOM 834 C C . THR A 1 101 ? -4.906 25.484 2.908 1 90 101 THR A C 1
ATOM 836 O O . THR A 1 101 ? -4.676 26.641 3.244 1 90 101 THR A O 1
ATOM 839 N N . LYS A 1 102 ? -5.441 24.656 3.742 1 88.88 102 LYS A N 1
ATOM 840 C CA . LYS A 1 102 ? -5.75 24.984 5.129 1 88.88 102 LYS A CA 1
ATOM 841 C C . LYS A 1 102 ? -4.496 25.391 5.891 1 88.88 102 LYS A C 1
ATOM 843 O O . LYS A 1 102 ? -4.516 26.375 6.648 1 88.88 102 LYS A O 1
ATOM 848 N N . LEU A 1 103 ? -3.459 24.734 5.652 1 90.69 103 LEU A N 1
ATOM 849 C CA . LEU A 1 103 ? -2.213 25.016 6.355 1 90.69 103 LEU A CA 1
ATOM 850 C C . LEU A 1 103 ? -1.599 26.328 5.855 1 90.69 103 LEU A C 1
ATOM 852 O O . LEU A 1 103 ? -1.03 27.094 6.641 1 90.69 103 LEU A O 1
ATOM 856 N N . GLN A 1 104 ? -1.674 26.562 4.625 1 89.88 104 GLN A N 1
ATOM 857 C CA . GLN A 1 104 ? -1.213 27.828 4.074 1 89.88 104 GLN A CA 1
ATOM 858 C C . GLN A 1 104 ? -2.027 29 4.629 1 89.88 104 GLN A C 1
ATOM 860 O O . GLN A 1 104 ? -1.474 30.062 4.949 1 89.88 104 GLN A O 1
ATOM 865 N N . TRP A 1 105 ? -3.279 28.781 4.699 1 87.94 105 TRP A N 1
ATOM 866 C CA . TRP A 1 105 ? -4.152 29.766 5.32 1 87.94 105 TRP A CA 1
ATOM 867 C C . TRP A 1 105 ? -3.738 30.031 6.762 1 87.94 105 TRP A C 1
ATOM 869 O O . TRP A 1 105 ? -3.684 31.188 7.199 1 87.94 105 TRP A O 1
ATOM 879 N N . LEU A 1 106 ? -3.486 28.984 7.469 1 86.06 106 LEU A N 1
ATOM 880 C CA . LEU A 1 106 ? -3.035 29.094 8.852 1 86.06 106 LEU A CA 1
ATOM 881 C C . LEU A 1 106 ? -1.783 29.969 8.945 1 86.06 106 LEU A C 1
ATOM 883 O O . LEU A 1 106 ? -1.671 30.812 9.836 1 86.06 106 LEU A O 1
ATOM 887 N N . CYS A 1 107 ? -0.854 29.766 7.996 1 85.5 107 CYS A N 1
ATOM 888 C CA . CYS A 1 107 ? 0.375 30.547 7.973 1 85.5 107 CYS A CA 1
ATOM 889 C C . CYS A 1 107 ? 0.075 32.031 7.723 1 85.5 107 CYS A C 1
ATOM 891 O O . CYS A 1 107 ? 0.644 32.906 8.383 1 85.5 107 CYS A O 1
ATOM 893 N N . GLU A 1 108 ? -0.822 32.312 6.852 1 86.44 108 GLU A N 1
ATOM 894 C CA . GLU A 1 108 ? -1.188 33.688 6.523 1 86.44 108 GLU A CA 1
ATOM 895 C C . GLU A 1 108 ? -1.877 34.375 7.699 1 86.44 108 GLU A C 1
ATOM 897 O O . GLU A 1 108 ? -1.61 35.531 7.992 1 86.44 108 GLU A O 1
ATOM 902 N N . GLU A 1 109 ? -2.73 33.719 8.391 1 83.81 109 GLU A N 1
ATOM 903 C CA . GLU A 1 109 ? -3.428 34.219 9.555 1 83.81 109 GLU A CA 1
ATOM 904 C C . GLU A 1 109 ? -2.453 34.531 10.695 1 83.81 109 GLU A C 1
ATOM 906 O O . GLU A 1 109 ? -2.615 35.531 11.414 1 83.81 109 GLU A O 1
ATOM 911 N N . LEU A 1 110 ? -1.503 33.719 10.781 1 80.44 110 LEU A N 1
ATOM 912 C CA . LEU A 1 110 ? -0.474 33.906 11.805 1 80.44 110 LEU A CA 1
ATOM 913 C C . LEU A 1 110 ? 0.356 35.156 11.508 1 80.44 110 LEU A C 1
ATOM 915 O O . LEU A 1 110 ? 0.672 35.938 12.414 1 80.44 110 LEU A O 1
ATOM 919 N N . LYS A 1 111 ? 0.702 35.344 10.289 1 83.06 111 LYS A N 1
ATOM 920 C CA . LYS A 1 111 ? 1.471 36.531 9.898 1 83.06 111 LYS A CA 1
ATOM 921 C C . LYS A 1 111 ? 0.681 37.812 10.141 1 83.06 111 LYS A C 1
ATOM 923 O O . LYS A 1 111 ? 1.235 38.781 10.609 1 83.06 111 LYS A O 1
ATOM 928 N N . GLU A 1 112 ? -0.56 37.75 9.883 1 81.25 112 GLU A N 1
ATOM 929 C CA . GLU A 1 112 ? -1.433 38.906 10.07 1 81.25 112 GLU A CA 1
ATOM 930 C C . GLU A 1 112 ? -1.571 39.25 11.547 1 81.25 112 GLU A C 1
ATOM 932 O O . GLU A 1 112 ? -1.52 40.438 11.922 1 81.25 112 GLU A O 1
ATOM 937 N N . ARG A 1 113 ? -1.72 38.406 12.336 1 78.88 113 ARG A N 1
ATOM 938 C CA . ARG A 1 113 ? -1.85 38.625 13.773 1 78.88 113 ARG A CA 1
ATOM 939 C C . ARG A 1 113 ? -0.55 39.156 14.359 1 78.88 113 ARG A C 1
ATOM 941 O O . ARG A 1 113 ? -0.572 40.031 15.227 1 78.88 113 ARG A O 1
ATOM 948 N N . GLU A 1 114 ? 0.513 38.594 13.883 1 77.44 114 GLU A N 1
ATOM 949 C CA . GLU A 1 114 ? 1.806 39.094 14.328 1 77.44 114 GLU A CA 1
ATOM 950 C C . GLU A 1 114 ? 1.964 40.594 13.961 1 77.44 114 GLU A C 1
ATOM 952 O O . GLU A 1 114 ? 2.477 41.375 14.758 1 77.44 114 GLU A O 1
ATOM 957 N N . SER A 1 115 ? 1.561 40.844 12.789 1 79.12 115 SER A N 1
ATOM 958 C CA . SER A 1 115 ? 1.646 42.25 12.328 1 79.12 115 SER A CA 1
ATOM 959 C C . SER A 1 115 ? 0.749 43.156 13.156 1 79.12 115 SER A C 1
ATOM 961 O O . SER A 1 115 ? 1.116 44.281 13.445 1 79.12 115 SER A O 1
ATOM 963 N N . ARG A 1 116 ? -0.373 42.719 13.594 1 76.94 116 ARG A N 1
ATOM 964 C CA . ARG A 1 116 ? -1.292 43.469 14.43 1 76.94 116 ARG A CA 1
ATOM 965 C C . ARG A 1 116 ? -0.71 43.688 15.82 1 76.94 116 ARG A C 1
ATOM 967 O O . ARG A 1 116 ? -0.833 44.781 16.375 1 76.94 116 ARG A O 1
ATOM 974 N N . GLU A 1 117 ? -0.152 42.719 16.328 1 73.62 117 GLU A N 1
ATOM 975 C CA . GLU A 1 117 ? 0.454 42.781 17.656 1 73.62 117 GLU A CA 1
ATOM 976 C C . GLU A 1 117 ? 1.625 43.781 17.672 1 73.62 117 GLU A C 1
ATOM 978 O O . GLU A 1 117 ? 1.819 44.5 18.641 1 73.62 117 GLU A O 1
ATOM 983 N N . ARG A 1 118 ? 2.412 43.812 16.562 1 76.56 118 ARG A N 1
ATOM 984 C CA . ARG A 1 118 ? 3.576 44.688 16.484 1 76.56 118 ARG A CA 1
ATOM 985 C C . ARG A 1 118 ? 3.158 46.125 16.266 1 76.56 118 ARG A C 1
ATOM 987 O O . ARG A 1 118 ? 3.902 47.062 16.609 1 76.56 118 ARG A O 1
ATOM 994 N N . SER A 1 119 ? 1.991 46.219 15.805 1 79.19 119 SER A N 1
ATOM 995 C CA . SER A 1 119 ? 1.512 47.594 15.539 1 79.19 119 SER A CA 1
ATOM 996 C C . SER A 1 119 ? 0.758 48.156 16.734 1 79.19 119 SER A C 1
ATOM 998 O O . SER A 1 119 ? 0.403 49.312 16.766 1 79.19 119 SER A O 1
ATOM 1000 N N . MET A 1 120 ? 0.466 47.469 17.75 1 69.06 120 MET A N 1
ATOM 1001 C CA . MET A 1 120 ? -0.153 47.938 19 1 69.06 120 MET A CA 1
ATOM 1002 C C . MET A 1 120 ? 0.904 48.375 20 1 69.06 120 MET A C 1
ATOM 1004 O O . MET A 1 120 ? 0.706 49.344 20.734 1 69.06 120 MET A O 1
ATOM 1008 N N . GLU B 1 1 ? 2.805 -61.688 -36.875 1 73 1 GLU B N 1
ATOM 1009 C CA . GLU B 1 1 ? 1.591 -60.875 -36.906 1 73 1 GLU B CA 1
ATOM 1010 C C . GLU B 1 1 ? 1.264 -60.281 -35.531 1 73 1 GLU B C 1
ATOM 1012 O O . GLU B 1 1 ? 1.096 -59.062 -35.406 1 73 1 GLU B O 1
ATOM 1017 N N . LEU B 1 2 ? 1.353 -61 -34.531 1 75.12 2 LEU B N 1
ATOM 1018 C CA . LEU B 1 2 ? 1.021 -60.594 -33.156 1 75.12 2 LEU B CA 1
ATOM 1019 C C . LEU B 1 2 ? 2.033 -59.562 -32.656 1 75.12 2 LEU B C 1
ATOM 1021 O O . LEU B 1 2 ? 1.656 -58.562 -32.062 1 75.12 2 LEU B O 1
ATOM 1025 N N . MET B 1 3 ? 3.236 -59.719 -33 1 75 3 MET B N 1
ATOM 1026 C CA . MET B 1 3 ? 4.312 -58.844 -32.562 1 75 3 MET B CA 1
ATOM 1027 C C . MET B 1 3 ? 4.219 -57.469 -33.219 1 75 3 MET B C 1
ATOM 1029 O O . MET B 1 3 ? 4.473 -56.438 -32.562 1 75 3 MET B O 1
ATOM 1033 N N . LYS B 1 4 ? 3.76 -57.438 -34.469 1 82.62 4 LYS B N 1
ATOM 1034 C CA . LYS B 1 4 ? 3.588 -56.188 -35.188 1 82.62 4 LYS B CA 1
ATOM 1035 C C . LYS B 1 4 ? 2.439 -55.375 -34.625 1 82.62 4 LYS B C 1
ATOM 1037 O O . LYS B 1 4 ? 2.555 -54.156 -34.5 1 82.62 4 LYS B O 1
ATOM 1042 N N . HIS B 1 5 ? 1.341 -56.031 -34.219 1 81.31 5 HIS B N 1
ATOM 1043 C CA . HIS B 1 5 ? 0.188 -55.406 -33.594 1 81.31 5 HIS B CA 1
ATOM 1044 C C . HIS B 1 5 ? 0.547 -54.812 -32.219 1 81.31 5 HIS B C 1
ATOM 1046 O O . HIS B 1 5 ? 0.158 -53.688 -31.922 1 81.31 5 HIS B O 1
ATOM 1052 N N . PHE B 1 6 ? 1.388 -55.562 -31.641 1 76.12 6 PHE B N 1
ATOM 1053 C CA . PHE B 1 6 ? 1.81 -55.156 -30.297 1 76.12 6 PHE B CA 1
ATOM 1054 C C . PHE B 1 6 ? 2.697 -53.906 -30.375 1 76.12 6 PHE B C 1
ATOM 1056 O O . PHE B 1 6 ? 2.551 -53 -29.578 1 76.12 6 PHE B O 1
ATOM 1063 N N . LYS B 1 7 ? 3.547 -53.906 -31.312 1 81.19 7 LYS B N 1
ATOM 1064 C CA . LYS B 1 7 ? 4.457 -52.781 -31.484 1 81.19 7 LYS B CA 1
ATOM 1065 C C . LYS B 1 7 ? 3.703 -51.531 -31.891 1 81.19 7 LYS B C 1
ATOM 1067 O O . LYS B 1 7 ? 4.02 -50.406 -31.438 1 81.19 7 LYS B O 1
ATOM 1072 N N . LYS B 1 8 ? 2.67 -51.656 -32.656 1 86.38 8 LYS B N 1
ATOM 1073 C CA . LYS B 1 8 ? 1.849 -50.531 -33.094 1 86.38 8 LYS B CA 1
ATOM 1074 C C . LYS B 1 8 ? 1.032 -49.938 -31.953 1 86.38 8 LYS B C 1
ATOM 1076 O O . LYS B 1 8 ? 0.976 -48.719 -31.781 1 86.38 8 LYS B O 1
ATOM 1081 N N . GLU B 1 9 ? 0.514 -50.812 -31.125 1 79.5 9 GLU B N 1
ATOM 1082 C CA . GLU B 1 9 ? -0.281 -50.406 -29.969 1 79.5 9 GLU B CA 1
ATOM 1083 C C . GLU B 1 9 ? 0.573 -49.656 -28.953 1 79.5 9 GLU B C 1
ATOM 1085 O O . GLU B 1 9 ? 0.138 -48.656 -28.375 1 79.5 9 GLU B O 1
ATOM 1090 N N . LYS B 1 10 ? 1.801 -50.188 -28.859 1 79.81 10 LYS B N 1
ATOM 1091 C CA . LYS B 1 10 ? 2.742 -49.562 -27.922 1 79.81 10 LYS B CA 1
ATOM 1092 C C . LYS B 1 10 ? 3.117 -48.156 -28.375 1 79.81 10 LYS B C 1
ATOM 1094 O O . LYS B 1 10 ? 3.125 -47.219 -27.578 1 79.81 10 LYS B O 1
ATOM 1099 N N . SER B 1 11 ? 3.369 -48.031 -29.656 1 84.94 11 SER B N 1
ATOM 1100 C CA . SER B 1 11 ? 3.752 -46.75 -30.234 1 84.94 11 SER B CA 1
ATOM 1101 C C . SER B 1 11 ? 2.613 -45.75 -30.141 1 84.94 11 SER B C 1
ATOM 1103 O O . SER B 1 11 ? 2.842 -44.562 -29.844 1 84.94 11 SER B O 1
ATOM 1105 N N . GLU B 1 12 ? 1.368 -46.281 -30.297 1 84 12 GLU B N 1
ATOM 1106 C CA . GLU B 1 12 ? 0.185 -45.438 -30.234 1 84 12 GLU B CA 1
ATOM 1107 C C . GLU B 1 12 ? -0.075 -44.938 -28.812 1 84 12 GLU B C 1
ATOM 1109 O O . GLU B 1 12 ? -0.388 -43.781 -28.594 1 84 12 GLU B O 1
ATOM 1114 N N . ALA B 1 13 ? 0.123 -45.812 -27.891 1 80 13 ALA B N 1
ATOM 1115 C CA . ALA B 1 13 ? -0.052 -45.5 -26.484 1 80 13 ALA B CA 1
ATOM 1116 C C . ALA B 1 13 ? 0.994 -44.469 -26.031 1 80 13 ALA B C 1
ATOM 1118 O O . ALA B 1 13 ? 0.67 -43.5 -25.328 1 80 13 ALA B O 1
ATOM 1119 N N . GLU B 1 14 ? 2.209 -44.688 -26.547 1 80.88 14 GLU B N 1
ATOM 1120 C CA . GLU B 1 14 ? 3.311 -43.812 -26.203 1 80.88 14 GLU B CA 1
ATOM 1121 C C . GLU B 1 14 ? 3.09 -42.406 -26.781 1 80.88 14 GLU B C 1
ATOM 1123 O O . GLU B 1 14 ? 3.342 -41.406 -26.109 1 80.88 14 GLU B O 1
ATOM 1128 N N . SER B 1 15 ? 2.537 -42.406 -27.953 1 85.75 15 SER B N 1
ATOM 1129 C CA . SER B 1 15 ? 2.24 -41.125 -28.625 1 85.75 15 SER B CA 1
ATOM 1130 C C . SER B 1 15 ? 1.122 -40.375 -27.906 1 85.75 15 SER B C 1
ATOM 1132 O O . SER B 1 15 ? 1.213 -39.156 -27.703 1 85.75 15 SER B O 1
ATOM 1134 N N . HIS B 1 16 ? 0.129 -41.094 -27.438 1 83.19 16 HIS B N 1
ATOM 1135 C CA . HIS B 1 16 ? -1.001 -40.531 -26.719 1 83.19 16 HIS B CA 1
ATOM 1136 C C . HIS B 1 16 ? -0.565 -39.969 -25.359 1 83.19 16 HIS B C 1
ATOM 1138 O O . HIS B 1 16 ? -0.945 -38.844 -25 1 83.19 16 HIS B O 1
ATOM 1144 N N . ILE B 1 17 ? 0.269 -40.625 -24.75 1 80.38 17 ILE B N 1
ATOM 1145 C CA . ILE B 1 17 ? 0.784 -40.188 -23.453 1 80.38 17 ILE B CA 1
ATOM 1146 C C . ILE B 1 17 ? 1.621 -38.938 -23.625 1 80.38 17 ILE B C 1
ATOM 1148 O O . ILE B 1 17 ? 1.506 -38 -22.828 1 80.38 17 ILE B O 1
ATOM 1152 N N . ARG B 1 18 ? 2.424 -38.938 -24.672 1 84.25 18 ARG B N 1
ATOM 1153 C CA . ARG B 1 18 ? 3.254 -37.781 -24.953 1 84.25 18 ARG B CA 1
ATOM 1154 C C . ARG B 1 18 ? 2.393 -36.562 -25.234 1 84.25 18 ARG B C 1
ATOM 1156 O O . ARG B 1 18 ? 2.658 -35.469 -24.703 1 84.25 18 ARG B O 1
ATOM 1163 N N . MET B 1 19 ? 1.283 -36.781 -25.969 1 88.06 19 MET B N 1
ATOM 1164 C CA . MET B 1 19 ? 0.367 -35.719 -26.312 1 88.06 19 MET B CA 1
ATOM 1165 C C . MET B 1 19 ? -0.341 -35.156 -25.078 1 88.06 19 MET B C 1
ATOM 1167 O O . MET B 1 19 ? -0.436 -33.969 -24.891 1 88.06 19 MET B O 1
ATOM 1171 N N . LEU B 1 20 ? -0.794 -36.031 -24.203 1 82.12 20 LEU B N 1
ATOM 1172 C CA . LEU B 1 20 ? -1.483 -35.656 -22.984 1 82.12 20 LEU B CA 1
ATOM 1173 C C . LEU B 1 20 ? -0.546 -34.906 -22.031 1 82.12 20 LEU B C 1
ATOM 1175 O O . LEU B 1 20 ? -0.951 -33.938 -21.391 1 82.12 20 LEU B O 1
ATOM 1179 N N . LYS B 1 21 ? 0.723 -35.438 -22.062 1 81.81 21 LYS B N 1
ATOM 1180 C CA . LYS B 1 21 ? 1.73 -34.781 -21.234 1 81.81 21 LYS B CA 1
ATOM 1181 C C . LYS B 1 21 ? 1.985 -33.344 -21.703 1 81.81 21 LYS B C 1
ATOM 1183 O O . LYS B 1 21 ? 2.041 -32.406 -20.875 1 81.81 21 LYS B O 1
ATOM 1188 N N . GLU B 1 22 ? 2.08 -33.094 -22.969 1 86.19 22 GLU B N 1
ATOM 1189 C CA . GLU B 1 22 ? 2.328 -31.781 -23.547 1 86.19 22 GLU B CA 1
ATOM 1190 C C . GLU B 1 22 ? 1.165 -30.828 -23.281 1 86.19 22 GLU B C 1
ATOM 1192 O O . GLU B 1 22 ? 1.375 -29.656 -22.953 1 86.19 22 GLU B O 1
ATOM 1197 N N . LYS B 1 23 ? -0.031 -31.359 -23.375 1 88.38 23 LYS B N 1
ATOM 1198 C CA . LYS B 1 23 ? -1.229 -30.562 -23.125 1 88.38 23 LYS B CA 1
ATOM 1199 C C . LYS B 1 23 ? -1.288 -30.109 -21.656 1 88.38 23 LYS B C 1
ATOM 1201 O O . LYS B 1 23 ? -1.63 -28.969 -21.375 1 88.38 23 LYS B O 1
ATOM 1206 N N . TYR B 1 24 ? -0.951 -31.078 -20.812 1 82.25 24 TYR B N 1
ATOM 1207 C CA . TYR B 1 24 ? -0.947 -30.781 -19.375 1 82.25 24 TYR B CA 1
ATOM 1208 C C . TYR B 1 24 ? 0.087 -29.703 -19.047 1 82.25 24 TYR B C 1
ATOM 1210 O O . TYR B 1 24 ? -0.209 -28.75 -18.328 1 82.25 24 TYR B O 1
ATOM 1218 N N . ILE B 1 25 ? 1.234 -29.797 -19.609 1 84.56 25 ILE B N 1
ATOM 1219 C CA . ILE B 1 25 ? 2.334 -28.875 -19.375 1 84.56 25 ILE B CA 1
ATOM 1220 C C . ILE B 1 25 ? 1.946 -27.484 -19.875 1 84.56 25 ILE B C 1
ATOM 1222 O O . ILE B 1 25 ? 2.18 -26.484 -19.172 1 84.56 25 ILE B O 1
ATOM 1226 N N . SER B 1 26 ? 1.326 -27.438 -20.984 1 89.31 26 SER B N 1
ATOM 1227 C CA . SER B 1 26 ? 0.936 -26.156 -21.578 1 89.31 26 SER B CA 1
ATOM 1228 C C . SER B 1 26 ? -0.1 -25.438 -20.719 1 89.31 26 SER B C 1
ATOM 1230 O O . SER B 1 26 ? 0.001 -24.234 -20.5 1 89.31 26 SER B O 1
ATOM 1232 N N . THR B 1 27 ? -1.014 -26.188 -20.234 1 88.38 27 THR B N 1
ATOM 1233 C CA . THR B 1 27 ? -2.064 -25.625 -19.391 1 88.38 27 THR B CA 1
ATOM 1234 C C . THR B 1 27 ? -1.486 -25.125 -18.062 1 88.38 27 THR B C 1
ATOM 1236 O O . THR B 1 27 ? -1.834 -24.031 -17.609 1 88.38 27 THR B O 1
ATOM 1239 N N . GLU B 1 28 ? -0.596 -25.875 -17.578 1 83.44 28 GLU B N 1
ATOM 1240 C CA . GLU B 1 28 ? 0.028 -25.516 -16.312 1 83.44 28 GLU B CA 1
ATOM 1241 C C . GLU B 1 28 ? 0.889 -24.266 -16.469 1 83.44 28 GLU B C 1
ATOM 1243 O O . GLU B 1 28 ? 0.889 -23.391 -15.594 1 83.44 28 GLU B O 1
ATOM 1248 N N . GLU B 1 29 ? 1.566 -24.188 -17.547 1 84.62 29 GLU B N 1
ATOM 1249 C CA . GLU B 1 29 ? 2.404 -23.016 -17.812 1 84.62 29 GLU B CA 1
ATOM 1250 C C . GLU B 1 29 ? 1.564 -21.75 -17.969 1 84.62 29 GLU B C 1
ATOM 1252 O O . GLU B 1 29 ? 1.959 -20.688 -17.5 1 84.62 29 GLU B O 1
ATOM 1257 N N . GLU B 1 30 ? 0.444 -21.859 -18.594 1 90.75 30 GLU B N 1
ATOM 1258 C CA . GLU B 1 30 ? -0.459 -20.719 -18.75 1 90.75 30 GLU B CA 1
ATOM 1259 C C . GLU B 1 30 ? -1.021 -20.281 -17.406 1 90.75 30 GLU B C 1
ATOM 1261 O O . GLU B 1 30 ? -1.104 -19.078 -17.125 1 90.75 30 GLU B O 1
ATOM 1266 N N . HIS B 1 31 ? -1.368 -21.266 -16.609 1 87.75 31 HIS B N 1
ATOM 1267 C CA . HIS B 1 31 ? -1.879 -20.969 -15.273 1 87.75 31 HIS B CA 1
ATOM 1268 C C . HIS B 1 31 ? -0.829 -20.266 -14.422 1 87.75 31 HIS B C 1
ATOM 1270 O O . HIS B 1 31 ? -1.128 -19.266 -13.766 1 87.75 31 HIS B O 1
ATOM 1276 N N . LEU B 1 32 ? 0.401 -20.734 -14.516 1 84.19 32 LEU B N 1
ATOM 1277 C CA . LEU B 1 32 ? 1.512 -20.156 -13.766 1 84.19 32 LEU B CA 1
ATOM 1278 C C . LEU B 1 32 ? 1.792 -18.734 -14.219 1 84.19 32 LEU B C 1
ATOM 1280 O O . LEU B 1 32 ? 2.045 -17.844 -13.398 1 84.19 32 LEU B O 1
ATOM 1284 N N . ARG B 1 33 ? 1.682 -18.578 -15.508 1 91.69 33 ARG B N 1
ATOM 1285 C CA . ARG B 1 33 ? 1.896 -17.25 -16.062 1 91.69 33 ARG B CA 1
ATOM 1286 C C . ARG B 1 33 ? 0.846 -16.266 -15.555 1 91.69 33 ARG B C 1
ATOM 1288 O O . ARG B 1 33 ? 1.174 -15.141 -15.188 1 91.69 33 ARG B O 1
ATOM 1295 N N . ARG B 1 34 ? -0.368 -16.578 -15.461 1 92.62 34 ARG B N 1
ATOM 1296 C CA . ARG B 1 34 ? -1.452 -15.719 -14.984 1 92.62 34 ARG B CA 1
ATOM 1297 C C . ARG B 1 34 ? -1.269 -15.375 -13.508 1 92.62 34 ARG B C 1
ATOM 1299 O O . ARG B 1 34 ? -1.502 -14.234 -13.102 1 92.62 34 ARG B O 1
ATOM 1306 N N . MET B 1 35 ? -0.818 -16.297 -12.727 1 88.44 35 MET B N 1
ATOM 1307 C CA . MET B 1 35 ? -0.571 -16.078 -11.305 1 88.44 35 MET B CA 1
ATOM 1308 C C . MET B 1 35 ? 0.581 -15.094 -11.102 1 88.44 35 MET B C 1
ATOM 1310 O O . MET B 1 35 ? 0.498 -14.203 -10.258 1 88.44 35 MET B O 1
ATOM 1314 N N . GLU B 1 36 ? 1.569 -15.344 -11.867 1 89.25 36 GLU B N 1
ATOM 1315 C CA . GLU B 1 36 ? 2.725 -14.453 -11.789 1 89.25 36 GLU B CA 1
ATOM 1316 C C . GLU B 1 36 ? 2.35 -13.023 -12.172 1 89.25 36 GLU B C 1
ATOM 1318 O O . GLU B 1 36 ? 2.797 -12.07 -11.531 1 89.25 36 GLU B O 1
ATOM 1323 N N . GLU B 1 37 ? 1.566 -12.906 -13.141 1 94 37 GLU B N 1
ATOM 1324 C CA . GLU B 1 37 ? 1.094 -11.586 -13.562 1 94 37 GLU B CA 1
ATOM 1325 C C . GLU B 1 37 ? 0.291 -10.906 -12.453 1 94 37 GLU B C 1
ATOM 1327 O O . GLU B 1 37 ? 0.462 -9.719 -12.203 1 94 37 GLU B O 1
ATOM 1332 N N . SER B 1 38 ? -0.488 -11.656 -11.852 1 94.81 38 SER B N 1
ATOM 1333 C CA . SER B 1 38 ? -1.273 -11.133 -10.742 1 94.81 38 SER B CA 1
ATOM 1334 C C . SER B 1 38 ? -0.376 -10.688 -9.594 1 94.81 38 SER B C 1
ATOM 1336 O O . SER B 1 38 ? -0.583 -9.625 -9.016 1 94.81 38 SER B O 1
ATOM 1338 N N . ARG B 1 39 ? 0.524 -11.523 -9.328 1 93.56 39 ARG B N 1
ATOM 1339 C CA . ARG B 1 39 ? 1.481 -11.211 -8.273 1 93.56 39 ARG B CA 1
ATOM 1340 C C . ARG B 1 39 ? 2.242 -9.922 -8.594 1 93.56 39 ARG B C 1
ATOM 1342 O O . ARG B 1 39 ? 2.42 -9.07 -7.723 1 93.56 39 ARG B O 1
ATOM 1349 N N . LEU B 1 40 ? 2.664 -9.758 -9.805 1 95.88 40 LEU B N 1
ATOM 1350 C CA . LEU B 1 40 ? 3.4 -8.578 -10.234 1 95.88 40 LEU B CA 1
ATOM 1351 C C . LEU B 1 40 ? 2.521 -7.336 -10.164 1 95.88 40 LEU B C 1
ATOM 1353 O O . LEU B 1 40 ? 2.992 -6.254 -9.797 1 95.88 40 LEU B O 1
ATOM 1357 N N . HIS B 1 41 ? 1.326 -7.52 -10.477 1 97.12 41 HIS B N 1
ATOM 1358 C CA . HIS B 1 41 ? 0.37 -6.418 -10.383 1 97.12 41 HIS B CA 1
ATOM 1359 C C . HIS B 1 41 ? 0.2 -5.953 -8.945 1 97.12 41 HIS B C 1
ATOM 1361 O O . HIS B 1 41 ? 0.206 -4.75 -8.672 1 97.12 41 HIS B O 1
ATOM 1367 N N . LEU B 1 42 ? 0.072 -6.789 -8.031 1 97.38 42 LEU B N 1
ATOM 1368 C CA . LEU B 1 42 ? -0.058 -6.469 -6.613 1 97.38 42 LEU B CA 1
ATOM 1369 C C . LEU B 1 42 ? 1.197 -5.77 -6.098 1 97.38 42 LEU B C 1
ATOM 1371 O O . LEU B 1 42 ? 1.108 -4.82 -5.316 1 97.38 42 LEU B O 1
ATOM 1375 N N . LYS B 1 43 ? 2.314 -6.227 -6.512 1 96.56 43 LYS B N 1
ATOM 1376 C CA . LYS B 1 43 ? 3.57 -5.586 -6.133 1 96.56 43 LYS B CA 1
ATOM 1377 C C . LYS B 1 43 ? 3.621 -4.141 -6.621 1 96.56 43 LYS B C 1
ATOM 1379 O O . LYS B 1 43 ? 4.066 -3.248 -5.898 1 96.56 43 LYS B O 1
ATOM 1384 N N . ASP B 1 44 ? 3.215 -3.977 -7.809 1 97.62 44 ASP B N 1
ATOM 1385 C CA . ASP B 1 44 ? 3.174 -2.635 -8.383 1 97.62 44 ASP B CA 1
ATOM 1386 C C . ASP B 1 44 ? 2.229 -1.729 -7.602 1 97.62 44 ASP B C 1
ATOM 1388 O O . ASP B 1 44 ? 2.537 -0.561 -7.359 1 97.62 44 ASP B O 1
ATOM 1392 N N . GLN B 1 45 ? 1.119 -2.271 -7.254 1 97.69 45 GLN B N 1
ATOM 1393 C CA . GLN B 1 45 ? 0.156 -1.512 -6.461 1 97.69 45 GLN B CA 1
ATOM 1394 C C . GLN B 1 45 ? 0.739 -1.131 -5.105 1 97.69 45 GLN B C 1
ATOM 1396 O O . GLN B 1 45 ? 0.566 -0.001 -4.645 1 97.69 45 GLN B O 1
ATOM 1401 N N . LEU B 1 46 ? 1.378 -2.064 -4.523 1 96.5 46 LEU B N 1
ATOM 1402 C CA . LEU B 1 46 ? 2.025 -1.825 -3.238 1 96.5 46 LEU B CA 1
ATOM 1403 C C . LEU B 1 46 ? 3.061 -0.712 -3.35 1 96.5 46 LEU B C 1
ATOM 1405 O O . LEU B 1 46 ? 3.09 0.2 -2.52 1 96.5 46 LEU B O 1
ATOM 1409 N N . LEU B 1 47 ? 3.869 -0.766 -4.336 1 96.5 47 LEU B N 1
ATOM 1410 C CA . LEU B 1 47 ? 4.91 0.233 -4.551 1 96.5 47 LEU B CA 1
ATOM 1411 C C . LEU B 1 47 ? 4.301 1.61 -4.789 1 96.5 47 LEU B C 1
ATOM 1413 O O . LEU B 1 47 ? 4.809 2.615 -4.285 1 96.5 47 LEU B O 1
ATOM 1417 N N . CYS B 1 48 ? 3.271 1.697 -5.547 1 96.56 48 CYS B N 1
ATOM 1418 C CA . CYS B 1 48 ? 2.59 2.953 -5.836 1 96.56 48 CYS B CA 1
ATOM 1419 C C . CYS B 1 48 ? 2.016 3.57 -4.566 1 96.56 48 CYS B C 1
ATOM 1421 O O . CYS B 1 48 ? 2.166 4.77 -4.332 1 96.56 48 CYS B O 1
ATOM 1423 N N . LEU B 1 49 ? 1.396 2.725 -3.773 1 94.75 49 LEU B N 1
ATOM 1424 C CA . LEU B 1 49 ? 0.792 3.203 -2.535 1 94.75 49 LEU B CA 1
ATOM 1425 C C . LEU B 1 49 ? 1.861 3.688 -1.561 1 94.75 49 LEU B C 1
ATOM 1427 O O . LEU B 1 49 ? 1.678 4.703 -0.884 1 94.75 49 LEU B O 1
ATOM 1431 N N . GLU B 1 50 ? 2.9 2.957 -1.492 1 92.94 50 GLU B N 1
ATOM 1432 C CA . GLU B 1 50 ? 4.02 3.369 -0.65 1 92.94 50 GLU B CA 1
ATOM 1433 C C . GLU B 1 50 ? 4.57 4.723 -1.087 1 92.94 50 GLU B C 1
ATOM 1435 O O . GLU B 1 50 ? 4.832 5.594 -0.252 1 92.94 50 GLU B O 1
ATOM 1440 N N . THR B 1 51 ? 4.805 4.891 -2.348 1 93.94 51 THR B N 1
ATOM 1441 C CA . THR B 1 51 ? 5.316 6.137 -2.906 1 93.94 51 THR B CA 1
ATOM 1442 C C . THR B 1 51 ? 4.336 7.281 -2.67 1 93.94 51 THR B C 1
ATOM 1444 O O . THR B 1 51 ? 4.742 8.391 -2.33 1 93.94 51 THR B O 1
ATOM 1447 N N . GLU B 1 52 ? 3.045 7.066 -2.869 1 92.75 52 GLU B N 1
ATOM 1448 C CA . GLU B 1 52 ? 2 8.055 -2.627 1 92.75 52 GLU B CA 1
ATOM 1449 C C . GLU B 1 52 ? 1.988 8.5 -1.168 1 92.75 52 GLU B C 1
ATOM 1451 O O . GLU B 1 52 ? 1.926 9.695 -0.879 1 92.75 52 GLU B O 1
ATOM 1456 N N . GLN B 1 53 ? 2.023 7.512 -0.291 1 91.38 53 GLN B N 1
ATOM 1457 C CA . GLN B 1 53 ? 2.041 7.824 1.134 1 91.38 53 GLN B CA 1
ATOM 1458 C C . GLN B 1 53 ? 3.242 8.695 1.49 1 91.38 53 GLN B C 1
ATOM 1460 O O . GLN B 1 53 ? 3.1 9.703 2.191 1 91.38 53 GLN B O 1
ATOM 1465 N N . GLU B 1 54 ? 4.41 8.359 1.01 1 89.81 54 GLU B N 1
ATOM 1466 C CA . GLU B 1 54 ? 5.625 9.117 1.29 1 89.81 54 GLU B CA 1
ATOM 1467 C C . GLU B 1 54 ? 5.52 10.547 0.763 1 89.81 54 GLU B C 1
ATOM 1469 O O . GLU B 1 54 ? 5.941 11.492 1.43 1 89.81 54 GLU B O 1
ATOM 1474 N N . SER B 1 55 ? 5.023 10.742 -0.392 1 92 55 SER B N 1
ATOM 1475 C CA . SER B 1 55 ? 4.855 12.055 -1.009 1 92 55 SER B CA 1
ATOM 1476 C C . SER B 1 55 ? 3.877 12.914 -0.221 1 92 55 SER B C 1
ATOM 1478 O O . SER B 1 55 ? 4.172 14.07 0.091 1 92 55 SER B O 1
ATOM 1480 N N . ILE B 1 56 ? 2.73 12.328 0.111 1 92.31 56 ILE B N 1
ATOM 1481 C CA . ILE B 1 56 ? 1.688 13.062 0.825 1 92.31 56 ILE B CA 1
ATOM 1482 C C . ILE B 1 56 ? 2.211 13.508 2.188 1 92.31 56 ILE B C 1
ATOM 1484 O O . ILE B 1 56 ? 2.107 14.68 2.545 1 92.31 56 ILE B O 1
ATOM 1488 N N . LEU B 1 57 ? 2.783 12.633 2.938 1 92.25 57 LEU B N 1
ATOM 1489 C CA . LEU B 1 57 ? 3.291 12.953 4.266 1 92.25 57 LEU B CA 1
ATOM 1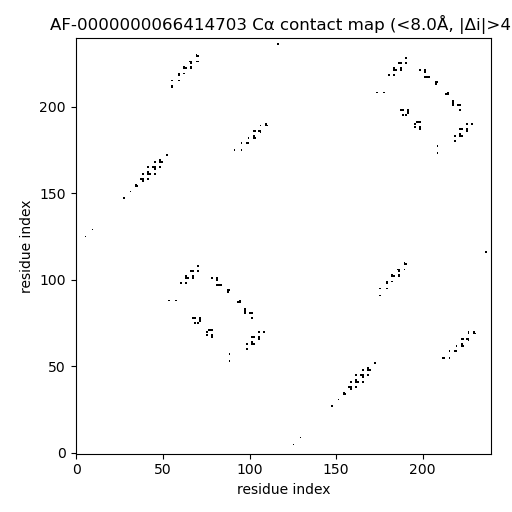490 C C . LEU B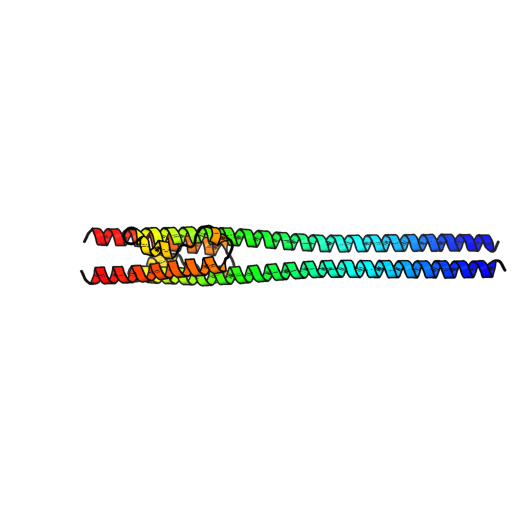 1 57 ? 4.414 13.984 4.184 1 92.25 57 LEU B C 1
ATOM 1492 O O . LEU B 1 57 ? 4.527 14.859 5.047 1 92.25 57 LEU B O 1
ATOM 1496 N N . GLY B 1 58 ? 5.254 13.852 3.145 1 91.44 58 GLY B N 1
ATOM 1497 C CA . GLY B 1 58 ? 6.312 14.828 2.936 1 91.44 58 GLY B CA 1
ATOM 1498 C C . GLY B 1 58 ? 5.793 16.234 2.68 1 91.44 58 GLY B C 1
ATOM 1499 O O . GLY B 1 58 ? 6.266 17.188 3.283 1 91.44 58 GLY B O 1
ATOM 1500 N N . VAL B 1 59 ? 4.875 16.328 1.838 1 92.25 59 VAL B N 1
ATOM 1501 C CA . VAL B 1 59 ? 4.324 17.625 1.462 1 92.25 59 VAL B CA 1
ATOM 1502 C C . VAL B 1 59 ? 3.615 18.25 2.66 1 92.25 59 VAL B C 1
ATOM 1504 O O . VAL B 1 59 ? 3.859 19.422 2.996 1 92.25 59 VAL B O 1
ATOM 1507 N N . ILE B 1 60 ? 2.77 17.531 3.303 1 92.12 60 ILE B N 1
ATOM 1508 C CA . ILE B 1 60 ? 1.997 18.047 4.43 1 92.12 60 ILE B CA 1
ATOM 1509 C C . ILE B 1 60 ? 2.932 18.359 5.594 1 92.12 60 ILE B C 1
ATOM 1511 O O . ILE B 1 60 ? 2.748 19.375 6.285 1 92.12 60 ILE B O 1
ATOM 1515 N N . GLY B 1 61 ? 3.904 17.469 5.773 1 91.06 61 GLY B N 1
ATOM 1516 C CA . GLY B 1 61 ? 4.902 17.719 6.801 1 91.06 61 GLY B CA 1
ATOM 1517 C C . GLY B 1 61 ? 5.613 19.047 6.625 1 91.06 61 GLY B C 1
ATOM 1518 O O . GLY B 1 61 ? 5.812 19.781 7.594 1 91.06 61 GLY B O 1
ATOM 1519 N N . LYS B 1 62 ? 5.988 19.344 5.449 1 91.5 62 LYS B N 1
ATOM 1520 C CA . LYS B 1 62 ? 6.648 20.609 5.141 1 91.5 62 LYS B CA 1
ATOM 1521 C C . LYS B 1 62 ? 5.738 21.797 5.453 1 91.5 62 LYS B C 1
ATOM 1523 O O . LYS B 1 62 ? 6.191 22.797 5.996 1 91.5 62 LYS B O 1
ATOM 1528 N N . GLU B 1 63 ? 4.477 21.672 5.055 1 91.44 63 GLU B N 1
ATOM 1529 C CA . GLU B 1 63 ? 3.512 22.734 5.328 1 91.44 63 GLU B CA 1
ATOM 1530 C C . GLU B 1 63 ? 3.346 22.953 6.828 1 91.44 63 GLU B C 1
ATOM 1532 O O . GLU B 1 63 ? 3.242 24.094 7.285 1 91.44 63 GLU B O 1
ATOM 1537 N N . ILE B 1 64 ? 3.324 21.922 7.57 1 91.56 64 ILE B N 1
ATOM 1538 C CA . ILE B 1 64 ? 3.197 22.016 9.023 1 91.56 64 ILE B CA 1
ATOM 1539 C C . ILE B 1 64 ? 4.445 22.672 9.602 1 91.56 64 ILE B C 1
ATOM 1541 O O . ILE B 1 64 ? 4.348 23.562 10.453 1 91.56 64 ILE B O 1
ATOM 1545 N N . ASP B 1 65 ? 5.562 22.25 9.133 1 87.69 65 ASP B N 1
ATOM 1546 C CA . ASP B 1 65 ? 6.816 22.828 9.602 1 87.69 65 ASP B CA 1
ATOM 1547 C C . ASP B 1 65 ? 6.867 24.328 9.32 1 87.69 65 ASP B C 1
ATOM 1549 O O . ASP B 1 65 ? 7.316 25.109 10.164 1 87.69 65 ASP B O 1
ATOM 1553 N N . GLU B 1 66 ? 6.445 24.688 8.18 1 88.44 66 GLU B N 1
ATOM 1554 C CA . GLU B 1 66 ? 6.434 26.094 7.816 1 88.44 66 GLU B CA 1
ATOM 1555 C C . GLU B 1 66 ? 5.496 26.891 8.719 1 88.44 66 GLU B C 1
ATOM 1557 O O . GLU B 1 66 ? 5.816 28.016 9.125 1 88.44 66 GLU B O 1
ATOM 1562 N N . ALA B 1 67 ? 4.379 26.391 9.016 1 86.88 67 ALA B N 1
ATOM 1563 C CA . ALA B 1 67 ? 3.436 27.031 9.93 1 86.88 67 ALA B CA 1
ATOM 1564 C C . ALA B 1 67 ? 4.047 27.203 11.312 1 86.88 67 ALA B C 1
ATOM 1566 O O . ALA B 1 67 ? 3.91 28.266 11.93 1 86.88 67 ALA B O 1
ATOM 1567 N N . CYS B 1 68 ? 4.676 26.219 11.742 1 85.81 68 CYS B N 1
ATOM 1568 C CA . CYS B 1 68 ? 5.305 26.281 13.055 1 85.81 68 CYS B CA 1
ATOM 1569 C C . CYS B 1 68 ? 6.441 27.297 13.07 1 85.81 68 CYS B C 1
ATOM 1571 O O . CYS B 1 68 ? 6.609 28.031 14.047 1 85.81 68 CYS B O 1
ATOM 1573 N N . LYS B 1 69 ? 7.211 27.359 12 1 84.12 69 LYS B N 1
ATOM 1574 C CA . LYS B 1 69 ? 8.32 28.297 11.883 1 84.12 69 LYS B CA 1
ATOM 1575 C C . LYS B 1 69 ? 7.816 29.734 11.93 1 84.12 69 LYS B C 1
ATOM 1577 O O . LYS B 1 69 ? 8.469 30.609 12.508 1 84.12 69 LYS B O 1
ATOM 1582 N N . THR B 1 70 ? 6.723 29.984 11.359 1 82.31 70 THR B N 1
ATOM 1583 C CA . THR B 1 70 ? 6.121 31.312 11.367 1 82.31 70 THR B CA 1
ATOM 1584 C C . THR B 1 70 ? 5.793 31.75 12.789 1 82.31 70 THR B C 1
ATOM 1586 O O . THR B 1 70 ? 5.961 32.938 13.133 1 82.31 70 THR B O 1
ATOM 1589 N N . PHE B 1 71 ? 5.305 30.891 13.664 1 75.94 71 PHE B N 1
ATOM 1590 C CA . PHE B 1 71 ? 4.984 31.203 15.047 1 75.94 71 PHE B CA 1
ATOM 1591 C C . PHE B 1 71 ? 6.25 31.312 15.891 1 75.94 71 PHE B C 1
ATOM 1593 O O . PHE B 1 71 ? 6.293 32.062 16.875 1 75.94 71 PHE B O 1
ATOM 1600 N N . SER B 1 72 ? 7.137 30.344 15.68 1 69.94 72 SER B N 1
ATOM 1601 C CA . SER B 1 72 ? 8.312 30.25 16.547 1 69.94 72 SER B CA 1
ATOM 1602 C C . SER B 1 72 ? 9.258 31.422 16.312 1 69.94 72 SER B C 1
ATOM 1604 O O . SER B 1 72 ? 10.312 31.516 16.953 1 69.94 72 SER B O 1
ATOM 1606 N N . ARG B 1 73 ? 9.203 32.312 15.258 1 62.34 73 ARG B N 1
ATOM 1607 C CA . ARG B 1 73 ? 10.188 33.375 15.086 1 62.34 73 ARG B CA 1
ATOM 1608 C C . ARG B 1 73 ? 10.555 34 16.422 1 62.34 73 ARG B C 1
ATOM 1610 O O . ARG B 1 73 ? 11.711 34.344 16.656 1 62.34 73 ARG B O 1
ATOM 1617 N N . ASP B 1 74 ? 9.609 34.156 17.328 1 52.34 74 ASP B N 1
ATOM 1618 C CA . ASP B 1 74 ? 10.047 34.719 18.609 1 52.34 74 ASP B CA 1
ATOM 1619 C C . ASP B 1 74 ? 10.227 33.625 19.641 1 52.34 74 ASP B C 1
ATOM 1621 O O . ASP B 1 74 ? 10.703 33.875 20.75 1 52.34 74 ASP B O 1
ATOM 1625 N N . SER B 1 75 ? 9.875 32.344 19.453 1 52.19 75 SER B N 1
ATOM 1626 C CA . SER B 1 75 ? 10.078 31.266 20.422 1 52.19 75 SER B CA 1
ATOM 1627 C C . SER B 1 75 ? 10.398 29.953 19.719 1 52.19 75 SER B C 1
ATOM 1629 O O . SER B 1 75 ? 9.594 29.016 19.75 1 52.19 75 SER B O 1
ATOM 1631 N N . LEU B 1 76 ? 11.336 29.922 18.781 1 52.06 76 LEU B N 1
ATOM 1632 C CA . LEU B 1 76 ? 11.898 28.844 17.953 1 52.06 76 LEU B CA 1
ATOM 1633 C C . LEU B 1 76 ? 12.242 27.625 18.812 1 52.06 76 LEU B C 1
ATOM 1635 O O . LEU B 1 76 ? 12.156 26.5 18.328 1 52.06 76 LEU B O 1
ATOM 1639 N N . GLU B 1 77 ? 12.797 27.859 19.984 1 55.91 77 GLU B N 1
ATOM 1640 C CA . GLU B 1 77 ? 13.297 26.797 20.828 1 55.91 77 GLU B CA 1
ATOM 1641 C C . GLU B 1 77 ? 12.234 25.703 21.016 1 55.91 77 GLU B C 1
ATOM 1643 O O . GLU B 1 77 ? 12.562 24.516 21.047 1 55.91 77 GLU B O 1
ATOM 1648 N N . LYS B 1 78 ? 10.961 26.031 21.078 1 55.69 78 LYS B N 1
ATOM 1649 C CA . LYS B 1 78 ? 9.961 25.016 21.359 1 55.69 78 LYS B CA 1
ATOM 1650 C C . LYS B 1 78 ? 9.664 24.172 20.141 1 55.69 78 LYS B C 1
ATOM 1652 O O . LYS B 1 78 ? 9.445 22.953 20.25 1 55.69 78 LYS B O 1
ATOM 1657 N N . LEU B 1 79 ? 9.734 24.703 19 1 57.16 79 LEU B N 1
ATOM 1658 C CA . LEU B 1 79 ? 9.5 23.906 17.797 1 57.16 79 LEU B CA 1
ATOM 165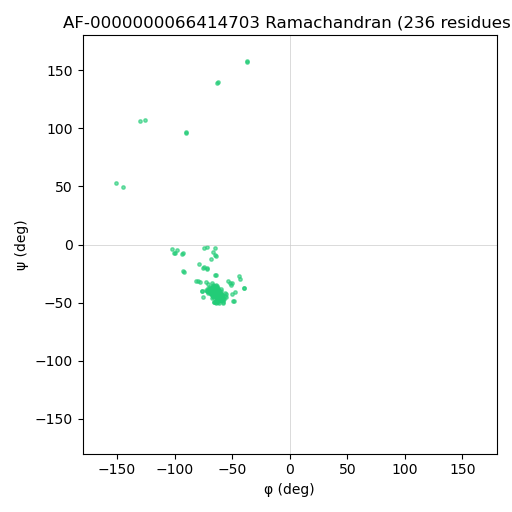9 C C . LEU B 1 79 ? 10.609 22.875 17.609 1 57.16 79 LEU B C 1
ATOM 1661 O O . LEU B 1 79 ? 10.367 21.781 17.078 1 57.16 79 LEU B O 1
ATOM 1665 N N . LYS B 1 80 ? 11.828 23.25 17.906 1 56.62 80 LYS B N 1
ATOM 1666 C CA . LYS B 1 80 ? 12.961 22.344 17.734 1 56.62 80 LYS B CA 1
ATOM 1667 C C . LYS B 1 80 ? 12.719 21.016 18.453 1 56.62 80 LYS B C 1
ATOM 1669 O O . LYS B 1 80 ? 13.164 19.969 17.984 1 56.62 80 LYS B O 1
ATOM 1674 N N . VAL B 1 81 ? 12.008 21.094 19.516 1 53.72 81 VAL B N 1
ATOM 1675 C CA . VAL B 1 81 ? 11.797 19.906 20.328 1 53.72 81 VAL B CA 1
ATOM 1676 C C . VAL B 1 81 ? 10.844 18.953 19.594 1 53.72 81 VAL B C 1
ATOM 1678 O O . VAL B 1 81 ? 10.883 17.734 19.812 1 53.72 81 VAL B O 1
ATOM 1681 N N . LEU B 1 82 ? 10.125 19.469 18.719 1 57.81 82 LEU B N 1
ATOM 1682 C CA . LEU B 1 82 ? 9.078 18.656 18.125 1 57.81 82 LEU B CA 1
ATOM 1683 C C . LEU B 1 82 ? 9.578 17.953 16.859 1 57.81 82 LEU B C 1
ATOM 1685 O O . LEU B 1 82 ? 8.969 16.984 16.391 1 57.81 82 LEU B O 1
ATOM 1689 N N . THR B 1 83 ? 10.664 18.562 16.234 1 58.5 83 THR B N 1
ATOM 1690 C CA . THR B 1 83 ? 11.039 18.047 14.922 1 58.5 83 THR B CA 1
ATOM 1691 C C . THR B 1 83 ? 12.062 16.922 15.055 1 58.5 83 THR B C 1
ATOM 1693 O O . THR B 1 83 ? 13.094 17.094 15.703 1 58.5 83 THR B O 1
ATOM 1696 N N . SER B 1 84 ? 11.562 15.711 15.031 1 55.72 84 SER B N 1
ATOM 1697 C CA . SER B 1 84 ? 12.562 14.656 14.945 1 55.72 84 SER B CA 1
ATOM 1698 C C . SER B 1 84 ? 13.352 14.75 13.648 1 55.72 84 SER B C 1
ATOM 1700 O O . SER B 1 84 ? 12.875 15.312 12.664 1 55.72 84 SER B O 1
ATOM 1702 N N . GLY B 1 85 ? 14.664 14.539 13.641 1 51.25 85 GLY B N 1
ATOM 1703 C CA . GLY B 1 85 ? 15.57 14.523 12.5 1 51.25 85 GLY B CA 1
ATOM 1704 C C . GLY B 1 85 ? 14.953 13.914 11.25 1 51.25 85 GLY B C 1
ATOM 1705 O O . GLY B 1 85 ? 13.875 13.312 11.32 1 51.25 85 GLY B O 1
ATOM 1706 N N . PRO B 1 86 ? 15.461 14.227 10.086 1 49.25 86 PRO B N 1
ATOM 1707 C CA . PRO B 1 86 ? 15.039 13.898 8.719 1 49.25 86 PRO B CA 1
ATOM 1708 C C . PRO B 1 86 ? 14.617 12.438 8.57 1 49.25 86 PRO B C 1
ATOM 1710 O O . PRO B 1 86 ? 14.031 12.062 7.547 1 49.25 86 PRO B O 1
ATOM 1713 N N . GLN B 1 87 ? 15.195 11.555 9.352 1 48.81 87 GLN B N 1
ATOM 1714 C CA . GLN B 1 87 ? 15.07 10.141 9.031 1 48.81 87 GLN B CA 1
ATOM 1715 C C . GLN B 1 87 ? 13.633 9.656 9.188 1 48.81 87 GLN B C 1
ATOM 1717 O O . GLN B 1 87 ? 13.352 8.461 9.07 1 48.81 87 GLN B O 1
ATOM 1722 N N . LEU B 1 88 ? 12.82 10.492 9.68 1 49.56 88 LEU B N 1
ATOM 1723 C CA . LEU B 1 88 ? 11.492 10.141 10.18 1 49.56 88 LEU B CA 1
ATOM 1724 C C . LEU B 1 88 ? 10.602 9.641 9.047 1 49.56 88 LEU B C 1
ATOM 1726 O O . LEU B 1 88 ? 9.523 9.094 9.289 1 49.56 88 LEU B O 1
ATOM 1730 N N . HIS B 1 89 ? 11.188 9.82 7.785 1 54.94 89 HIS B N 1
ATOM 1731 C CA . HIS B 1 89 ? 10.297 9.586 6.656 1 54.94 89 HIS B CA 1
ATOM 1732 C C . HIS B 1 89 ? 9.992 8.102 6.484 1 54.94 89 HIS B C 1
ATOM 1734 O O . HIS B 1 89 ? 9.047 7.734 5.785 1 54.94 89 HIS B O 1
ATOM 1740 N N . TYR B 1 90 ? 10.719 7.344 7.473 1 65.69 90 TYR B N 1
ATOM 1741 C CA . TYR B 1 90 ? 10.508 5.926 7.195 1 65.69 90 TYR B CA 1
ATOM 1742 C C . TYR B 1 90 ? 9.453 5.336 8.125 1 65.69 90 TYR B C 1
ATOM 1744 O O . TYR B 1 90 ? 8.805 4.344 7.797 1 65.69 90 TYR B O 1
ATOM 1752 N N . ASP B 1 91 ? 9.047 6.09 9.055 1 85.25 91 ASP B N 1
ATOM 1753 C CA . ASP B 1 91 ? 8.047 5.562 9.977 1 85.25 91 ASP B CA 1
ATOM 1754 C C . ASP B 1 91 ? 6.824 6.477 10.047 1 85.25 91 ASP B C 1
ATOM 1756 O O . ASP B 1 91 ? 6.855 7.52 10.703 1 85.25 91 ASP B O 1
ATOM 1760 N N . PRO B 1 92 ? 5.824 5.984 9.461 1 88.75 92 PRO B N 1
ATOM 1761 C CA . PRO B 1 92 ? 4.621 6.809 9.359 1 88.75 92 PRO B CA 1
ATOM 1762 C C . PRO B 1 92 ? 3.994 7.109 10.719 1 88.75 92 PRO B C 1
ATOM 1764 O O . PRO B 1 92 ? 3.367 8.156 10.898 1 88.75 92 PRO B O 1
ATOM 1767 N N . HIS B 1 93 ? 4.203 6.234 11.719 1 87.31 93 HIS B N 1
ATOM 1768 C CA . HIS B 1 93 ? 3.619 6.449 13.039 1 87.31 93 HIS B CA 1
ATOM 1769 C C . HIS B 1 93 ? 4.379 7.52 13.812 1 87.31 93 HIS B C 1
ATOM 1771 O O . HIS B 1 93 ? 3.777 8.312 14.547 1 87.31 93 HIS B O 1
ATOM 1777 N N . ARG B 1 94 ? 5.672 7.523 13.719 1 88.38 94 ARG B N 1
ATOM 1778 C CA . ARG B 1 94 ? 6.457 8.578 14.336 1 88.38 94 ARG B CA 1
ATOM 1779 C C . ARG B 1 94 ? 6.137 9.938 13.719 1 88.38 94 ARG B C 1
ATOM 1781 O O . ARG B 1 94 ? 6.012 10.938 14.43 1 88.38 94 ARG B O 1
ATOM 1788 N N . TRP B 1 95 ? 6.148 9.992 12.43 1 91 95 TRP B N 1
ATOM 1789 C CA . TRP B 1 95 ? 5.746 11.195 11.719 1 91 95 TRP B CA 1
ATOM 1790 C C . TRP B 1 95 ? 4.414 11.727 12.242 1 91 95 TRP B C 1
ATOM 1792 O O . TRP B 1 95 ? 4.27 12.922 12.5 1 91 95 TRP B O 1
ATOM 1802 N N . LEU B 1 96 ? 3.469 10.867 12.359 1 92.19 96 LEU B N 1
ATOM 1803 C CA . LEU B 1 96 ? 2.131 11.219 12.82 1 92.19 96 LEU B CA 1
ATOM 1804 C C . LEU B 1 96 ? 2.186 11.859 14.203 1 92.19 96 LEU B C 1
ATOM 1806 O O . LEU B 1 96 ? 1.572 12.906 14.438 1 92.19 96 LEU B O 1
ATOM 1810 N N . ALA B 1 97 ? 2.863 11.203 15.062 1 90.44 97 ALA B N 1
ATOM 1811 C CA . ALA B 1 97 ? 2.971 11.703 16.438 1 90.44 97 ALA B CA 1
ATOM 1812 C C . ALA B 1 97 ? 3.594 13.094 16.469 1 90.44 97 ALA B C 1
ATOM 1814 O O . ALA B 1 97 ? 3.102 13.984 17.156 1 90.44 97 ALA B O 1
ATOM 1815 N N . GLU B 1 98 ? 4.617 13.281 15.758 1 89.25 98 GLU B N 1
ATOM 1816 C CA . GLU B 1 98 ? 5.32 14.555 15.711 1 89.25 98 GLU B CA 1
ATOM 1817 C C . GLU B 1 98 ? 4.438 15.648 15.109 1 89.25 98 GLU B C 1
ATOM 1819 O O . GLU B 1 98 ? 4.375 16.766 15.633 1 89.25 98 GLU B O 1
ATOM 1824 N N . SER B 1 99 ? 3.885 15.281 13.969 1 90.62 99 SER B N 1
ATOM 1825 C CA . SER B 1 99 ? 3.027 16.234 13.273 1 90.62 99 SER B CA 1
ATOM 1826 C C . SER B 1 99 ? 1.832 16.641 14.133 1 90.62 99 SER B C 1
ATOM 1828 O O . SER B 1 99 ? 1.444 17.812 14.164 1 90.62 99 SER B O 1
ATOM 1830 N N . LYS B 1 100 ? 1.247 15.641 14.797 1 91.25 100 LYS B N 1
ATOM 1831 C CA . LYS B 1 100 ? 0.154 15.898 15.727 1 91.25 100 LYS B CA 1
ATOM 1832 C C . LYS B 1 100 ? 0.589 16.859 16.828 1 91.25 100 LYS B C 1
ATOM 1834 O O . LYS B 1 100 ? -0.125 17.812 17.141 1 91.25 100 LYS B O 1
ATOM 1839 N N . THR B 1 101 ? 1.684 16.578 17.375 1 90.31 101 THR B N 1
ATOM 1840 C CA . THR B 1 101 ? 2.24 17.422 18.422 1 90.31 101 THR B CA 1
ATOM 1841 C C . THR B 1 101 ? 2.479 18.844 17.922 1 90.31 101 THR B C 1
ATOM 1843 O O . THR B 1 101 ? 2.166 19.812 18.609 1 90.31 101 THR B O 1
ATOM 1846 N N . LYS B 1 102 ? 3.029 19.016 16.766 1 89.06 102 LYS B N 1
ATOM 1847 C CA . LYS B 1 102 ? 3.283 20.328 16.172 1 89.06 102 LYS B CA 1
ATOM 1848 C C . LYS B 1 102 ? 1.985 21.109 15.977 1 89.06 102 LYS B C 1
ATOM 1850 O O . LYS B 1 102 ? 1.922 22.297 16.266 1 89.06 102 LYS B O 1
ATOM 1855 N N . LEU B 1 103 ? 0.976 20.438 15.547 1 91.06 103 LEU B N 1
ATOM 1856 C CA . LEU B 1 103 ? -0.306 21.078 15.289 1 91.06 103 LEU B CA 1
ATOM 1857 C C . LEU B 1 103 ? -0.985 21.469 16.594 1 91.06 103 LEU B C 1
ATOM 1859 O O . LEU B 1 103 ? -1.599 22.547 16.688 1 91.06 103 LEU B O 1
ATOM 1863 N N . GLN B 1 104 ? -0.897 20.688 17.562 1 90.75 104 GLN B N 1
ATOM 1864 C CA . GLN B 1 104 ? -1.43 21 18.875 1 90.75 104 GLN B CA 1
ATOM 1865 C C . GLN B 1 104 ? -0.696 22.188 19.484 1 90.75 104 GLN B C 1
ATOM 1867 O O . GLN B 1 104 ? -1.316 23.062 20.109 1 90.75 104 GLN B O 1
ATOM 1872 N N . TRP B 1 105 ? 0.554 22.172 19.312 1 88.19 105 TRP B N 1
ATOM 1873 C CA . TRP B 1 105 ? 1.366 23.297 19.75 1 88.19 105 TRP B CA 1
ATOM 1874 C C . TRP B 1 105 ? 0.92 24.594 19.078 1 88.19 105 TRP B C 1
ATOM 1876 O O . TRP B 1 105 ? 0.799 25.625 19.734 1 88.19 105 TRP B O 1
ATOM 1886 N N . LEU B 1 106 ? 0.686 24.547 17.812 1 86.19 106 LEU B N 1
ATOM 1887 C CA . LEU B 1 106 ? 0.215 25.703 17.062 1 86.19 106 LEU B CA 1
ATOM 1888 C C . LEU B 1 106 ? -1.074 26.25 17.672 1 86.19 106 LEU B C 1
ATOM 1890 O O . LEU B 1 106 ? -1.232 27.469 17.797 1 86.19 106 LEU B O 1
ATOM 1894 N N . CYS B 1 107 ? -1.956 25.328 18.047 1 86.62 107 CYS B N 1
ATOM 1895 C CA . CYS B 1 107 ? -3.225 25.734 18.641 1 86.62 107 CYS B CA 1
ATOM 1896 C C . CYS B 1 107 ? -3.002 26.391 20 1 86.62 107 CYS B C 1
ATOM 1898 O O . CYS B 1 107 ? -3.605 27.422 20.297 1 86.62 107 CYS B O 1
ATOM 1900 N N . GLU B 1 108 ? -2.146 25.859 20.781 1 86.75 108 GLU B N 1
ATOM 1901 C CA . GLU B 1 108 ? -1.869 26.375 22.109 1 86.75 108 GLU B CA 1
ATOM 1902 C C . GLU B 1 108 ? -1.194 27.75 22.047 1 86.75 108 GLU B C 1
ATOM 1904 O O . GLU B 1 108 ? -1.528 28.656 22.812 1 86.75 108 GLU B O 1
ATOM 1909 N N . GLU B 1 109 ? -0.284 27.938 21.172 1 83.56 109 GLU B N 1
ATOM 1910 C CA . GLU B 1 109 ? 0.418 29.203 20.984 1 83.56 109 GLU B CA 1
ATOM 1911 C C . GLU B 1 109 ? -0.539 30.297 20.531 1 83.56 109 GLU B C 1
ATOM 1913 O O . GLU B 1 109 ? -0.403 31.453 20.938 1 83.56 109 GLU B O 1
ATOM 1918 N N . LEU B 1 110 ? -1.434 29.984 19.766 1 81.25 110 LEU B N 1
ATOM 1919 C CA . LEU B 1 110 ? -2.426 30.938 19.312 1 81.25 110 LEU B CA 1
ATOM 1920 C C . LEU B 1 110 ? -3.326 31.391 20.453 1 81.25 110 LEU B C 1
ATOM 1922 O O . LEU B 1 110 ? -3.645 32.562 20.578 1 81.25 110 LEU B O 1
ATOM 1926 N N . LYS B 1 111 ? -3.75 30.438 21.188 1 83.69 111 LYS B N 1
ATOM 1927 C CA . LYS B 1 111 ? -4.602 30.766 22.328 1 83.69 111 LYS B CA 1
ATOM 1928 C C . LYS B 1 111 ? -3.879 31.688 23.312 1 83.69 111 LYS B C 1
ATOM 1930 O O . LYS B 1 111 ? -4.477 32.625 23.844 1 83.69 111 LYS B O 1
ATOM 1935 N N . GLU B 1 112 ? -2.664 31.453 23.484 1 80.75 112 GLU B N 1
ATOM 1936 C CA . GLU B 1 112 ? -1.854 32.25 24.375 1 80.75 112 GLU B CA 1
ATOM 1937 C C . GLU B 1 112 ? -1.683 33.688 23.828 1 80.75 112 GLU B C 1
ATOM 1939 O O . GLU B 1 112 ? -1.797 34.656 24.578 1 80.75 112 GLU B O 1
ATOM 1944 N N . ARG B 1 113 ? -1.473 33.812 22.656 1 78.81 113 ARG B N 1
ATOM 1945 C CA . ARG B 1 113 ? -1.303 35.125 22.047 1 78.81 113 ARG B CA 1
ATOM 1946 C C . ARG B 1 113 ? -2.604 35.938 22.078 1 78.81 113 ARG B C 1
ATOM 1948 O O . ARG B 1 113 ? -2.594 37.125 22.328 1 78.81 113 ARG B O 1
ATOM 1955 N N . GLU B 1 114 ? -3.652 35.219 21.828 1 78.81 114 GLU B N 1
ATOM 1956 C CA . GLU B 1 114 ? -4.953 35.875 21.906 1 78.81 114 GLU B CA 1
ATOM 1957 C C . GLU B 1 114 ? -5.23 36.375 23.312 1 78.81 114 GLU B C 1
ATOM 1959 O O . GLU B 1 114 ? -5.777 37.469 23.484 1 78.81 114 GLU B O 1
ATOM 1964 N N . SER B 1 115 ? -4.875 35.594 24.219 1 80.5 115 SER B N 1
ATOM 1965 C CA . SER B 1 115 ? -5.066 35.969 25.609 1 80.5 115 SER B CA 1
ATOM 1966 C C . SER B 1 115 ? -4.199 37.188 25.969 1 80.5 115 SER B C 1
ATOM 1968 O O . SER B 1 115 ? -4.625 38.062 26.719 1 80.5 115 SER B O 1
ATOM 1970 N N . ARG B 1 116 ? -3.029 37.281 25.438 1 77.06 116 ARG B N 1
ATOM 1971 C CA . ARG B 1 116 ? -2.133 38.406 25.672 1 77.06 116 ARG B CA 1
ATOM 1972 C C . ARG B 1 116 ? -2.674 39.688 25.031 1 77.06 116 ARG B C 1
ATOM 1974 O O . ARG B 1 116 ? -2.605 40.781 25.625 1 77.06 116 ARG B O 1
ATOM 1981 N N . GLU B 1 117 ? -3.16 39.562 23.859 1 73.94 117 GLU B N 1
ATOM 1982 C CA . GLU B 1 117 ? -3.725 40.688 23.141 1 73.94 117 GLU B CA 1
ATOM 1983 C C . GLU B 1 117 ? -4.949 41.25 23.859 1 73.94 117 GLU B C 1
ATOM 1985 O O . GLU B 1 117 ? -5.156 42.469 23.891 1 73.94 117 GLU B O 1
ATOM 1990 N N . ARG B 1 118 ? -5.762 40.344 24.453 1 77.19 118 ARG B N 1
ATOM 1991 C CA . ARG B 1 118 ? -6.977 40.781 25.141 1 77.19 118 ARG B CA 1
ATOM 1992 C C . ARG B 1 118 ? -6.652 41.438 26.484 1 77.19 118 ARG B C 1
ATOM 1994 O O . ARG B 1 118 ? -7.438 42.219 27 1 77.19 118 ARG B O 1
ATOM 2001 N N . SER B 1 119 ? -5.527 41.125 26.875 1 80 119 SER B N 1
ATOM 2002 C CA . SER B 1 119 ? -5.137 41.656 28.172 1 80 119 SER B CA 1
ATOM 2003 C C . SER B 1 119 ? -4.375 42.969 28.016 1 80 119 SER B C 1
ATOM 2005 O O . SER B 1 119 ? -4.09 43.656 29 1 80 119 SER B O 1
ATOM 2007 N N . MET B 1 120 ? -4 43.438 26.891 1 68.38 120 MET B N 1
ATOM 2008 C CA . MET B 1 120 ? -3.371 44.719 26.594 1 68.38 120 MET B CA 1
ATOM 2009 C C . MET B 1 120 ? -4.418 45.781 26.297 1 68.38 120 MET B C 1
ATOM 2011 O O . MET B 1 120 ? -4.266 46.938 26.703 1 68.38 120 MET B O 1
#

Foldseek 3Di:
DVVVVVVVVVVVVVVVVVVVVVVVVVVVVVVVVVVVVVVVVVVVVVVVVLVVVLVVLVVVLVVLLVLLVVLCPVPVVVLVVLDDPPVCSVPPVSSVVSSVVSVVVSVVSVVVVVVVVVVD/DVVVVVVVVVVVVVVVVVVVVVVVVVVVVVVVVVVVVVVVVVVVVVVVVLVVVLVVLVVVLVVLLVLLCVLCPVPVVVLVVLDDPPVCSVPPVSSVVSSVVSVVVSVVSVVVVVVVVVVD

Sequence (240 aa):
ELMKHFKKEKSEAESHIRMLKEKYISTEEEHLRRMEESRLHLKDQLLCLETEQESILGVIGKEIDEACKTFSRDSLEKLKVLTSGPQLHYDPHRWLAESKTKLQWLCEELKERESRERSMELMKHFKKEKSEAESHIRMLKEKYISTEEEHLRRMEESRLHLKDQLLCLETEQESILGVIGKEIDEACKTFSRDSLEKLKVLTSGPQLHYDPHRWLAESKTKLQWLCEELKERESRERSM

Radius of gyration: 34.45 Å; Cα contacts (8 Å, |Δi|>4): 123; chains: 2; bounding box: 33×115×65 Å

Organism: Mus musculus (NCBI:txid10090)

Solvent-accessible surface area (backbone atoms only — not comparable to full-atom values): 13037 Å² total; per-residue (Å²): 112,68,66,60,54,50,52,50,52,50,52,51,51,52,49,49,50,51,51,51,49,52,53,51,51,52,53,50,51,52,54,51,51,54,51,50,51,52,39,52,49,46,51,52,50,40,53,51,50,52,52,50,50,50,51,51,52,49,54,50,48,52,47,51,50,51,35,48,52,66,67,14,74,89,52,47,75,66,56,59,74,46,60,70,68,85,77,43,81,78,35,71,66,60,43,47,54,33,53,48,49,49,39,51,48,50,38,52,53,49,52,50,50,51,54,52,60,74,70,104,111,68,65,59,54,50,52,50,52,50,53,50,51,52,50,48,50,51,51,54,49,52,52,50,50,51,53,50,52,53,52,50,50,54,50,49,50,49,38,52,48,44,51,52,50,41,53,50,50,53,53,49,50,51,51,52,54,49,54,51,49,50,46,51,51,50,37,49,51,68,66,17,75,86,53,46,73,64,57,58,74,46,56,71,67,84,75,44,78,76,37,69,66,59,43,47,53,34,51,49,49,49,41,53,46,54,41,52,54,47,53,49,51,51,52,51,62,72,70,106

pLDDT: mean 82.07, std 12.91, range [48.53, 97.69]

InterPro domains:
  IPR026652 Centrosomal protein 128 [PF28367] (21-120)
  IPR026652 Centrosomal protein 128 [PTHR46657] (21-120)

Secondary structure (DSSP, 8-state):
-HHHHHHHHHHHHHHHHHHHHHHHHHHHHHHHHHHHHHHHHHHHHHHHHHHHHHHHHHHHHHHHHHHHHHHHTT-THHHHHH---GGGGG-HHHHHHHHHHHHHHHHHHHHHHHHHHHH-/-HHHHHHHHHHHHHHHHHHHHHHHHHHHHHHHHHHHHHHHHHHHHHHHHHHHHHHHHHHHHHHHHHHHHHHHTTTHHHHHHH---GGGGG-HHHHHHHHHHHHHHHHHHHHHHHHHHHH-